Protein AF-A0A7S2NYY8-F1 (afdb_monomer)

Secondary structure (DSSP, 8-state):
-TTS-HHHHHHHHHHHHHS--TTTS---HHHHHHHHHHHTTEEEETTEEEETT-TTSSS-TT----------HHHHHHHHHHHHHHHHTTS-TTB---GGGGGGS-HHHHHHHTTEEEEE--GGG---GGGTTSPTT-EEEEEHHHHTS-GGG--SEE--SSHHHHH-HHHHHHHHHHHHH-TTS-HHHHHHHHHHHHTHHHHHTTSPTTHHHHHHHHHHHHHTT----S-HHHHHHHHHHHHHHHHTTSS-----------------------------------------------------------------------------------------------

Sequence (346 aa):
CTHIPVAIRSKYDHLKATGVKAGESRHTTRQYFADSAKSIGLVDTPLGIYFADDDLALADSSSITYNKSLPNESDQVTKDVLNRILAEGGGDENQLVRPEDRSLVTDFTFLLYSQMQRCEFITTEGDDKKYKHHPEGFPGIECRHCASSNKRERKGRYFPSSEKGLSDASFSQSVYSHMMKCQKCPQSIKHALARLRSLNSLHISKIKRGLKKVFLSKLWERLHNLEPRASSNDLIDTINEINSQMQDQSGGAKDEEEVAASGSLVDDSSTKEMAPVTDTTNSSDFLTASMQQQPDGLKTGVDDVLDTDDAVLTTTHDNEKNTKEKLDSARVMMSLGQGSNTNNNE

Foldseek 3Di:
DVPDDPVNVVVVVVCVVPVDDPPDPDCDPVNVVVVVCVVQQWDQDPVGIDGVVPPPDDPDPPDPPPCPPDCPVLVVLLVVLLVVLQVVADDDLFQLAHNVLPQLAASLLNLLSRQKGKDWDAPVLDPPPVCVPADGRQIWIAGPLQPPDDSPRRPRIDRQPDLVSQLDPVNSVVSLVCLCVPPRRDPSSVSSNVVSVVCRVVRVVVHQPPSSSVSSVSSVCSRRVNDPPVCPVVVVVSVVVSVVVVVVVPPPDDDDDDDDDDDDDDDDDDDDDDDDDDDDDDDDDDDDDDDDDDDDDDDDDDDDDDDDDDDDDDDDDDDDDDDDDDDDDDDDDDDDDDDDDDDDDD

Structure (mmCIF, N/CA/C/O backbone):
data_AF-A0A7S2NYY8-F1
#
_entry.id   AF-A0A7S2NYY8-F1
#
loop_
_atom_site.group_PDB
_atom_site.id
_atom_site.type_symbol
_atom_site.label_atom_id
_atom_site.label_alt_id
_atom_site.label_comp_id
_atom_site.label_asym_id
_atom_site.label_entity_id
_atom_site.label_seq_id
_atom_site.pdbx_PDB_ins_code
_atom_site.Cartn_x
_atom_site.Cartn_y
_atom_site.Cartn_z
_atom_site.occupancy
_atom_site.B_iso_or_equiv
_atom_site.auth_seq_id
_atom_site.auth_comp_id
_atom_site.auth_asym_id
_atom_site.au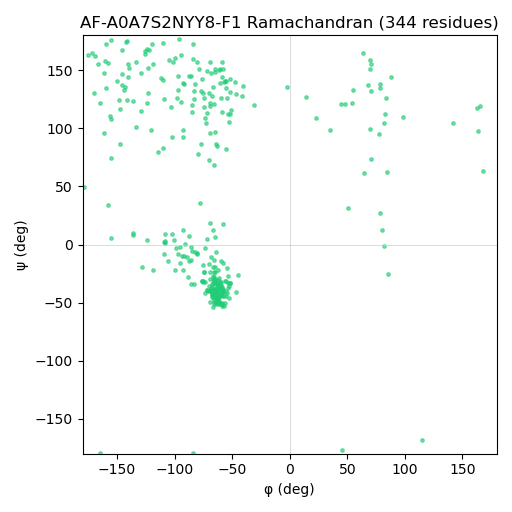th_atom_id
_atom_site.pdbx_PDB_model_num
ATOM 1 N N . CYS A 1 1 ? 26.796 37.658 23.473 1.00 75.81 1 CYS A N 1
ATOM 2 C CA . CYS A 1 1 ? 28.061 37.667 22.707 1.00 75.81 1 CYS A CA 1
ATOM 3 C C . CYS A 1 1 ? 28.581 39.101 22.600 1.00 75.81 1 CYS A C 1
ATOM 5 O O . CYS A 1 1 ? 27.862 39.966 22.107 1.00 75.81 1 CYS A O 1
ATOM 7 N N . THR A 1 2 ? 29.793 39.362 23.090 1.00 89.50 2 THR A N 1
ATOM 8 C CA . THR A 1 2 ? 30.455 40.681 23.067 1.00 89.50 2 THR A CA 1
ATOM 9 C C . THR A 1 2 ? 30.947 41.074 21.673 1.00 89.50 2 THR A C 1
ATOM 11 O O . THR A 1 2 ? 30.862 42.246 21.324 1.00 89.50 2 THR A O 1
ATOM 14 N N . HIS A 1 3 ? 31.355 40.101 20.851 1.00 94.19 3 HIS A N 1
ATOM 15 C CA . HIS A 1 3 ? 31.916 40.307 19.508 1.00 94.19 3 HIS A CA 1
ATOM 16 C C . HIS A 1 3 ? 30.905 40.719 18.421 1.00 94.19 3 HIS A C 1
ATOM 18 O O . HIS A 1 3 ? 31.311 40.975 17.291 1.00 94.19 3 HIS A O 1
ATOM 24 N N . ILE A 1 4 ? 29.600 40.800 18.718 1.00 90.06 4 ILE A N 1
ATOM 25 C CA . ILE A 1 4 ? 28.603 41.274 17.741 1.00 90.06 4 ILE A CA 1
ATOM 26 C C . ILE A 1 4 ? 28.814 42.780 17.502 1.00 90.06 4 ILE A C 1
ATOM 28 O O . ILE A 1 4 ? 28.637 43.542 18.466 1.00 90.06 4 ILE A O 1
ATOM 32 N N . PRO A 1 5 ? 29.110 43.222 16.258 1.00 96.56 5 PRO A N 1
ATOM 33 C CA . PRO A 1 5 ? 29.316 44.630 15.936 1.00 96.56 5 PRO A CA 1
ATOM 34 C C . PRO A 1 5 ? 28.116 45.492 16.329 1.00 96.56 5 PRO A C 1
ATOM 36 O O . PRO A 1 5 ? 26.964 45.099 16.127 1.00 96.56 5 PRO A O 1
ATOM 39 N N . VAL A 1 6 ? 28.384 46.692 16.850 1.00 95.00 6 VAL A N 1
ATOM 40 C CA . VAL A 1 6 ? 27.350 47.591 17.398 1.00 95.00 6 VAL A CA 1
ATOM 41 C C . VAL A 1 6 ? 26.242 47.869 16.377 1.00 95.00 6 VAL A C 1
ATOM 43 O O . VAL A 1 6 ? 25.070 47.766 16.720 1.00 95.00 6 VAL A O 1
ATOM 46 N N . ALA A 1 7 ? 26.587 48.087 15.103 1.00 93.88 7 ALA A N 1
ATOM 47 C CA . ALA A 1 7 ? 25.611 48.320 14.034 1.00 93.88 7 ALA A CA 1
ATOM 48 C C . ALA A 1 7 ? 24.639 47.139 13.815 1.00 93.88 7 ALA A C 1
ATOM 50 O O . ALA A 1 7 ? 23.451 47.353 13.576 1.00 93.88 7 ALA A O 1
ATOM 51 N N . ILE A 1 8 ? 25.116 45.892 13.936 1.00 94.06 8 ILE A N 1
ATOM 52 C CA . ILE A 1 8 ? 24.268 44.692 13.843 1.00 94.06 8 ILE A CA 1
ATOM 53 C C . ILE A 1 8 ? 23.347 44.600 15.062 1.00 94.06 8 ILE A C 1
ATOM 55 O O . ILE A 1 8 ? 22.168 44.287 14.909 1.00 94.06 8 ILE A O 1
ATOM 59 N N . ARG A 1 9 ? 23.858 44.929 16.256 1.00 95.00 9 ARG A N 1
ATOM 60 C CA . ARG A 1 9 ? 23.069 44.949 17.496 1.00 95.00 9 ARG A CA 1
ATOM 61 C C . ARG A 1 9 ? 21.954 45.994 17.428 1.00 95.00 9 ARG A C 1
ATOM 63 O O . ARG A 1 9 ? 20.795 45.632 17.564 1.00 95.00 9 ARG A O 1
ATOM 70 N N . SER A 1 10 ? 22.275 47.238 17.071 1.00 94.19 10 SER A N 1
ATOM 71 C CA . SER A 1 10 ? 21.280 48.303 16.885 1.00 94.19 10 SER A CA 1
ATOM 72 C C . SER A 1 10 ? 20.251 47.971 15.800 1.00 94.19 10 SER A C 1
ATOM 74 O O . SER A 1 10 ? 19.070 48.255 15.981 1.00 94.19 10 SER A O 1
ATOM 76 N N . LYS A 1 11 ? 20.655 47.323 14.694 1.00 92.06 11 LYS A N 1
ATOM 77 C CA . LYS A 1 11 ? 19.711 46.853 13.666 1.00 92.06 11 LYS A CA 1
ATOM 78 C C . LYS A 1 11 ? 18.798 45.739 14.190 1.00 92.06 11 LYS A C 1
ATOM 80 O O . LYS A 1 11 ? 17.612 45.749 13.879 1.00 92.06 11 LYS A O 1
ATOM 85 N N . TYR A 1 12 ? 19.320 44.807 14.987 1.00 89.94 12 TYR A N 1
ATOM 86 C CA . TYR A 1 12 ? 18.523 43.764 15.635 1.00 89.94 12 TYR A CA 1
ATOM 87 C C . TYR A 1 12 ? 17.535 44.350 16.650 1.00 89.94 12 TYR A C 1
ATOM 89 O O . TYR A 1 12 ? 16.358 44.013 16.602 1.00 89.94 12 TYR A O 1
ATOM 97 N N . ASP A 1 13 ? 17.973 45.270 17.510 1.00 90.44 13 ASP A N 1
ATOM 98 C CA . ASP A 1 13 ? 17.109 45.918 18.501 1.00 90.44 13 ASP A CA 1
ATOM 99 C C . ASP A 1 13 ? 16.022 46.771 17.824 1.00 90.44 13 ASP A C 1
ATOM 101 O O . ASP A 1 13 ? 14.856 46.719 18.215 1.00 90.44 13 ASP A O 1
ATOM 105 N N . HIS A 1 14 ? 16.360 47.464 16.730 1.00 88.56 14 HIS A N 1
ATOM 106 C CA . HIS A 1 14 ? 15.384 48.158 15.890 1.00 88.56 14 HIS A CA 1
ATOM 107 C C . HIS A 1 14 ? 14.383 47.191 15.239 1.00 88.56 14 HIS A C 1
ATOM 109 O O . HIS A 1 14 ? 13.183 47.441 15.302 1.00 88.56 14 HIS A O 1
ATOM 115 N N . LEU A 1 15 ? 14.831 46.067 14.665 1.00 82.00 15 LEU A N 1
ATOM 116 C CA . LEU A 1 15 ? 13.950 45.027 14.109 1.00 82.00 15 LEU A CA 1
ATOM 117 C C . LEU A 1 15 ? 13.115 44.309 15.182 1.00 82.00 15 LEU A C 1
ATOM 119 O O . LEU A 1 15 ? 12.013 43.857 14.895 1.00 82.00 15 LEU A O 1
ATOM 123 N N . LYS A 1 16 ? 13.592 44.237 16.427 1.00 82.06 16 LYS A N 1
ATOM 124 C CA . LYS A 1 16 ? 12.849 43.706 17.578 1.00 82.06 16 LYS A CA 1
ATOM 125 C C . LYS A 1 16 ? 11.779 44.686 18.077 1.00 82.06 16 LYS A C 1
ATOM 127 O O . LYS A 1 16 ? 10.740 44.241 18.553 1.00 82.06 16 LYS A O 1
ATOM 132 N N . ALA A 1 17 ? 12.018 45.993 17.953 1.00 80.12 17 ALA A N 1
ATOM 133 C CA . ALA A 1 17 ? 11.066 47.049 18.301 1.00 80.12 17 ALA A CA 1
ATOM 134 C C . ALA A 1 17 ? 10.036 47.337 17.188 1.00 80.12 17 ALA A C 1
ATOM 136 O O . ALA A 1 17 ? 8.889 47.663 17.480 1.00 80.12 17 ALA A O 1
ATOM 137 N N . THR A 1 18 ? 10.434 47.216 15.917 1.00 76.12 18 THR A N 1
ATOM 138 C CA . THR A 1 18 ? 9.570 47.444 14.739 1.00 76.12 18 THR A CA 1
ATOM 139 C C . THR A 1 18 ? 8.898 46.177 14.218 1.00 76.12 18 THR A C 1
ATOM 141 O O . THR A 1 18 ? 7.866 46.261 13.555 1.00 76.12 18 THR A O 1
ATOM 144 N N . GLY A 1 19 ? 9.455 45.002 14.519 1.00 56.75 19 GLY A N 1
ATOM 145 C CA . GLY A 1 19 ? 8.917 43.708 14.125 1.00 56.75 19 GLY A CA 1
ATOM 146 C C . GLY A 1 19 ? 7.575 43.447 14.792 1.00 56.75 19 GLY A C 1
ATOM 147 O O . GLY A 1 19 ? 7.549 43.009 15.937 1.00 56.75 19 GLY A O 1
ATOM 148 N N . VAL A 1 20 ? 6.509 43.735 14.037 1.00 53.81 20 VAL A N 1
ATOM 149 C CA . VAL A 1 20 ? 5.071 43.546 14.295 1.00 53.81 20 VAL A CA 1
ATOM 150 C C . VAL A 1 20 ? 4.693 43.451 15.773 1.00 53.81 20 VAL A C 1
ATOM 152 O O . VAL A 1 20 ? 4.914 42.418 16.411 1.00 53.81 20 VAL A O 1
ATOM 155 N N . LYS A 1 21 ? 4.027 44.508 16.272 1.00 55.00 21 LYS A N 1
ATOM 156 C CA . LYS A 1 21 ? 3.366 44.560 17.589 1.00 55.00 21 LYS A CA 1
ATOM 157 C C . LYS A 1 21 ? 2.855 43.173 17.981 1.00 55.00 21 LYS A C 1
ATOM 159 O O . LYS A 1 21 ? 2.024 42.598 17.278 1.00 55.00 21 LYS A O 1
ATOM 164 N N . ALA A 1 22 ? 3.339 42.652 19.106 1.00 52.81 22 ALA A N 1
ATOM 165 C CA . ALA A 1 22 ? 3.187 41.246 19.489 1.00 52.81 22 ALA A CA 1
ATOM 166 C C . ALA A 1 22 ? 1.740 40.784 19.798 1.00 52.81 22 ALA A C 1
ATOM 168 O O . ALA A 1 22 ? 1.567 39.695 20.336 1.00 52.81 22 ALA A O 1
ATOM 169 N N . GLY A 1 23 ? 0.723 41.587 19.462 1.00 52.94 23 GLY A N 1
ATOM 170 C CA . GLY A 1 23 ? -0.698 41.278 19.610 1.00 52.94 23 GLY A CA 1
ATOM 171 C C . GLY A 1 23 ? -1.462 40.947 18.317 1.00 52.94 23 GLY A C 1
ATOM 172 O O . GLY A 1 23 ? -2.559 40.423 18.442 1.00 52.94 23 GLY A O 1
ATOM 173 N N . GLU A 1 24 ? -0.940 41.216 17.106 1.00 55.66 24 GLU A N 1
ATOM 174 C CA . GLU A 1 24 ? -1.788 41.187 15.882 1.00 55.66 24 GLU A CA 1
ATOM 175 C C . GLU A 1 24 ? -1.423 40.177 14.777 1.00 55.66 24 GLU A C 1
ATOM 177 O O . GLU A 1 24 ? -2.304 39.827 13.999 1.00 55.66 24 GLU A O 1
ATOM 182 N N . SER A 1 25 ? -0.186 39.666 14.672 1.00 54.50 25 SER A N 1
ATOM 183 C CA . SER A 1 25 ? 0.145 38.679 13.612 1.00 54.50 25 SER A CA 1
ATOM 184 C C . SER A 1 25 ? 0.978 37.474 14.052 1.00 54.50 25 SER A C 1
ATOM 186 O O . SER A 1 25 ? 1.445 36.699 13.214 1.00 54.50 25 SER A O 1
ATOM 188 N N . ARG A 1 26 ? 1.171 37.276 15.359 1.00 57.28 26 ARG A N 1
ATOM 189 C CA . ARG A 1 26 ? 1.656 35.991 15.868 1.00 57.28 26 ARG A CA 1
ATOM 190 C C . ARG A 1 26 ? 0.449 35.135 16.220 1.00 57.28 26 ARG A C 1
ATOM 192 O O . ARG A 1 26 ? -0.053 35.225 17.337 1.00 57.28 26 ARG A O 1
ATOM 199 N N . HIS A 1 27 ? 0.077 34.222 15.316 1.00 59.44 27 HIS A N 1
ATOM 200 C CA . HIS A 1 27 ? -0.389 32.919 15.791 1.00 59.44 27 HIS A CA 1
ATOM 201 C C . HIS A 1 27 ? 0.720 32.420 16.718 1.00 59.44 27 HIS A C 1
ATOM 203 O O . HIS A 1 27 ? 1.827 32.107 16.275 1.00 59.44 27 HIS A O 1
ATOM 209 N N . THR A 1 28 ? 0.477 32.475 18.026 1.00 74.88 28 THR A N 1
ATOM 210 C CA . THR A 1 28 ? 1.427 31.944 19.002 1.00 74.88 28 THR A CA 1
ATOM 211 C C . THR A 1 28 ? 1.631 30.461 18.704 1.00 74.88 28 THR A C 1
ATOM 213 O O . THR A 1 28 ? 0.752 29.819 18.131 1.00 74.88 28 THR A O 1
ATOM 216 N N . THR A 1 29 ? 2.752 29.871 19.117 1.00 76.81 29 THR A N 1
ATOM 217 C CA . THR A 1 29 ? 2.959 28.422 18.948 1.00 76.81 29 THR A CA 1
ATOM 218 C C . THR A 1 29 ? 1.788 27.619 19.543 1.00 76.81 29 THR A C 1
ATOM 220 O O . THR A 1 29 ? 1.365 26.619 18.973 1.00 76.81 29 THR A O 1
ATOM 223 N N . ARG A 1 30 ? 1.178 28.130 20.626 1.00 78.38 30 ARG A N 1
ATOM 224 C CA . ARG A 1 30 ? -0.076 27.628 21.209 1.00 78.38 30 ARG A CA 1
ATOM 225 C C . ARG A 1 30 ? -1.272 27.735 20.254 1.00 78.38 30 ARG A C 1
ATOM 227 O O . ARG A 1 30 ? -2.003 26.762 20.126 1.00 78.38 30 ARG A O 1
ATOM 234 N N . GLN A 1 31 ? -1.467 28.872 19.584 1.00 81.38 31 GLN A N 1
ATOM 235 C CA . GLN A 1 31 ? -2.528 29.042 18.585 1.00 81.38 31 GLN A CA 1
ATOM 236 C C . GLN A 1 31 ? -2.330 28.098 17.393 1.00 81.38 31 GLN A C 1
ATOM 238 O O . GLN A 1 31 ? -3.277 27.433 16.997 1.00 81.38 31 GLN A O 1
ATOM 243 N N . TYR A 1 32 ? -1.100 27.954 16.886 1.00 84.19 32 TYR A N 1
ATOM 244 C CA . TYR A 1 32 ? -0.787 26.982 15.833 1.00 84.19 32 TYR A CA 1
ATOM 245 C C . TYR A 1 32 ? -1.155 25.550 16.246 1.00 84.19 32 TYR A C 1
ATOM 247 O O . TYR A 1 32 ? -1.778 24.833 15.466 1.00 84.19 32 TYR A O 1
ATOM 255 N N . PHE A 1 33 ? -0.827 25.134 17.476 1.00 86.38 33 PHE A N 1
ATOM 256 C CA . PHE A 1 33 ? -1.226 23.819 17.981 1.00 86.38 33 PHE A CA 1
ATOM 257 C C . PHE A 1 33 ? -2.739 23.691 18.197 1.00 86.38 33 PHE A C 1
ATOM 259 O O . PHE A 1 33 ? -3.283 22.637 17.892 1.00 86.38 33 PHE A O 1
ATOM 266 N N . ALA A 1 34 ? -3.431 24.739 18.651 1.00 87.12 34 ALA A N 1
ATOM 267 C CA . ALA A 1 34 ? -4.887 24.734 18.808 1.00 87.12 34 ALA A CA 1
ATOM 268 C C . ALA A 1 34 ? -5.623 24.654 17.456 1.00 87.12 34 ALA A C 1
ATOM 270 O O . ALA A 1 34 ? -6.574 23.888 17.316 1.00 87.12 34 ALA A O 1
ATOM 271 N N . ASP A 1 35 ? -5.163 25.400 16.451 1.00 84.25 35 ASP A N 1
ATOM 272 C CA . ASP A 1 35 ? -5.713 25.368 15.092 1.00 84.25 35 ASP A CA 1
ATOM 273 C C . ASP A 1 35 ? -5.395 24.023 14.412 1.00 84.25 35 ASP A C 1
ATOM 275 O O . ASP A 1 35 ? -6.269 23.424 13.785 1.00 84.25 35 ASP A O 1
ATOM 279 N N . SER A 1 36 ? -4.184 23.488 14.622 1.00 89.25 36 SER A N 1
ATOM 280 C CA . SER A 1 36 ? -3.800 22.143 14.168 1.00 89.25 36 SER A CA 1
ATOM 281 C C . SER A 1 36 ? -4.680 21.066 14.808 1.00 89.25 36 SER A C 1
ATOM 283 O O . SER A 1 36 ? -5.229 20.233 14.091 1.00 89.25 36 SER A O 1
ATOM 285 N N . ALA A 1 37 ? -4.874 21.112 16.130 1.00 91.94 37 ALA A N 1
ATOM 286 C CA . ALA A 1 37 ? -5.736 20.196 16.873 1.00 91.94 37 ALA A CA 1
ATOM 287 C C . ALA A 1 37 ? -7.173 20.213 16.325 1.00 91.94 37 ALA A C 1
ATOM 289 O O . ALA A 1 37 ? -7.687 19.166 15.937 1.00 91.94 37 ALA A O 1
ATOM 290 N N . LYS A 1 38 ? -7.773 21.399 16.163 1.00 88.44 38 LYS A N 1
ATOM 291 C CA . LYS A 1 38 ? -9.101 21.553 15.545 1.00 88.44 38 LYS A CA 1
ATOM 292 C C . LYS A 1 38 ? -9.163 20.984 14.127 1.00 88.44 38 LYS A C 1
ATOM 294 O O . LYS A 1 38 ? -10.139 20.330 13.778 1.00 88.44 38 LYS A O 1
ATOM 299 N N . SER A 1 39 ? -8.126 21.189 13.309 1.00 84.56 39 SER A N 1
ATOM 300 C CA . SER A 1 39 ? -8.091 20.678 11.927 1.00 84.56 39 SER A CA 1
ATOM 301 C C . SER A 1 39 ? -7.971 19.154 11.814 1.00 84.56 39 SER A C 1
ATOM 303 O O . SER A 1 39 ? -8.393 18.596 10.803 1.00 84.56 39 SER A O 1
ATOM 305 N N . ILE A 1 40 ? -7.446 18.475 12.843 1.00 87.06 40 ILE A N 1
ATOM 306 C CA . ILE A 1 40 ? -7.482 17.005 12.962 1.00 87.06 40 ILE A CA 1
ATOM 307 C C . ILE A 1 40 ? -8.697 16.507 13.763 1.00 87.06 40 ILE A C 1
ATOM 309 O O . ILE A 1 40 ? -8.737 15.343 14.154 1.00 87.06 40 ILE A O 1
ATOM 313 N N . GLY A 1 41 ? -9.676 17.382 14.011 1.00 89.56 41 GLY A N 1
ATOM 314 C CA . GLY A 1 41 ? -10.925 17.053 14.685 1.00 89.56 41 GLY A CA 1
ATOM 315 C C . GLY A 1 41 ? -10.844 16.988 16.209 1.00 89.56 41 GLY A C 1
ATOM 316 O O . GLY A 1 41 ? -11.786 16.498 16.808 1.00 89.56 41 GLY A O 1
ATOM 317 N N . LEU A 1 42 ? -9.779 17.455 16.867 1.00 89.69 42 LEU A N 1
ATOM 318 C CA . LEU A 1 42 ? -9.742 17.495 18.334 1.00 89.69 42 LEU A CA 1
ATOM 319 C C . LEU A 1 42 ? -10.562 18.671 18.888 1.00 89.69 42 LEU A C 1
ATOM 321 O O . LEU A 1 42 ? -10.403 19.819 18.462 1.00 89.69 42 LEU A O 1
ATOM 325 N N . VAL A 1 43 ? -11.397 18.376 19.883 1.00 91.06 43 VAL A N 1
ATOM 326 C CA . VAL A 1 43 ? -12.281 19.304 20.595 1.00 91.06 43 VAL A CA 1
ATOM 327 C C . VAL A 1 43 ? -11.961 19.240 22.083 1.00 91.06 43 VAL A C 1
ATOM 329 O O . VAL A 1 43 ? -11.876 18.163 22.668 1.00 91.06 43 VAL A O 1
ATOM 332 N N . ASP A 1 44 ? -11.780 20.409 22.690 1.00 87.81 44 ASP A N 1
ATOM 333 C CA . ASP A 1 44 ? -11.587 20.558 24.131 1.00 87.81 44 ASP A CA 1
ATOM 334 C C . ASP A 1 44 ? -12.959 20.565 24.824 1.00 87.81 44 ASP A C 1
ATOM 336 O O . ASP A 1 44 ? -13.846 21.336 24.446 1.00 87.81 44 ASP A O 1
ATOM 340 N N . THR A 1 45 ? -13.155 19.681 25.799 1.00 85.69 45 THR A N 1
ATOM 341 C CA . THR A 1 45 ? -14.415 19.495 26.535 1.00 85.69 45 THR A CA 1
ATOM 342 C C . THR A 1 45 ? -14.164 19.602 28.043 1.00 85.69 45 THR A C 1
ATOM 344 O O . THR A 1 45 ? -13.026 19.436 28.485 1.00 85.69 45 THR A O 1
ATOM 347 N N . PRO A 1 46 ? -15.201 19.783 28.885 1.00 85.62 46 PRO A N 1
ATOM 348 C CA . PRO A 1 46 ? -15.037 19.767 30.343 1.00 85.62 46 PRO A CA 1
ATOM 349 C C . PRO A 1 46 ? -14.436 18.469 30.916 1.00 85.62 46 PRO A C 1
ATOM 351 O O . PRO A 1 46 ? -13.994 18.469 32.061 1.00 85.62 46 PRO A O 1
ATOM 354 N N . LEU A 1 47 ? -14.419 17.377 30.139 1.00 79.12 47 LEU A N 1
ATOM 355 C CA . LEU A 1 47 ? -13.842 16.078 30.507 1.00 79.12 47 LEU A CA 1
ATOM 356 C C . LEU A 1 47 ? -12.445 15.838 29.893 1.00 79.12 47 LEU A C 1
ATOM 358 O O . LEU A 1 47 ? -11.878 14.763 30.063 1.00 79.12 47 LEU A O 1
ATOM 362 N N . GLY A 1 48 ? -11.882 16.819 29.177 1.00 85.94 48 GLY A N 1
ATOM 363 C CA . GLY A 1 48 ? -10.612 16.713 28.452 1.00 85.94 48 GLY A CA 1
ATOM 364 C C . GLY A 1 48 ? -10.767 16.832 26.932 1.00 85.94 48 GLY A C 1
ATOM 365 O O . GLY A 1 48 ? -11.819 17.222 26.424 1.00 85.94 48 GLY A O 1
ATOM 366 N N . ILE A 1 49 ? -9.703 16.506 26.195 1.00 85.69 49 ILE A N 1
ATOM 367 C CA . ILE A 1 49 ? -9.638 16.662 24.733 1.00 85.69 49 ILE A CA 1
ATOM 368 C C . ILE A 1 49 ? -10.032 15.346 24.041 1.00 85.69 49 ILE A C 1
ATOM 370 O O . ILE A 1 49 ? -9.372 14.327 24.241 1.00 85.69 49 ILE A O 1
ATOM 374 N N . TYR A 1 50 ? -11.057 15.388 23.186 1.00 85.06 50 TYR A N 1
ATOM 375 C CA . TYR A 1 50 ? -11.604 14.242 22.437 1.00 85.06 50 TYR A CA 1
ATOM 376 C C . TYR A 1 50 ? -11.606 14.509 20.928 1.00 85.06 50 TYR A C 1
ATOM 378 O O . TYR A 1 50 ? -11.419 15.648 20.503 1.00 85.06 50 TYR A O 1
ATOM 386 N N . PHE A 1 51 ? -11.837 13.487 20.100 1.00 85.69 51 PHE A N 1
ATOM 387 C CA . PHE A 1 51 ? -12.129 13.691 18.678 1.00 85.69 51 PHE A CA 1
ATOM 388 C C . PHE A 1 51 ? -13.615 14.028 18.478 1.00 85.69 51 PHE A C 1
ATOM 390 O O . PHE A 1 51 ? -14.480 13.407 19.080 1.00 85.69 51 PHE A O 1
ATOM 397 N N . ALA A 1 52 ? -13.918 14.988 17.603 1.00 77.44 52 ALA A N 1
ATOM 398 C CA . ALA A 1 52 ? -15.273 15.422 17.257 1.00 77.44 52 ALA A CA 1
ATOM 399 C C . ALA A 1 52 ? -16.124 14.300 16.643 1.00 77.44 52 ALA A C 1
ATOM 401 O O . ALA A 1 52 ? -17.339 14.313 16.791 1.00 77.44 52 ALA A O 1
ATOM 402 N N . ASP A 1 53 ? -15.473 13.347 15.968 1.00 67.81 53 ASP A N 1
ATOM 403 C CA . ASP A 1 53 ? -16.116 12.182 15.355 1.00 67.81 53 ASP A CA 1
ATOM 404 C C . ASP A 1 53 ? -16.419 11.061 16.379 1.00 67.81 53 ASP A C 1
ATOM 406 O O . ASP A 1 53 ? -17.110 10.098 16.043 1.00 67.81 53 ASP A O 1
ATOM 410 N N . ASP A 1 54 ? -15.936 11.167 17.628 1.00 57.19 54 ASP A N 1
ATOM 411 C CA . ASP A 1 54 ? -16.411 10.330 18.737 1.00 57.19 54 ASP A CA 1
ATOM 412 C C . ASP A 1 54 ? -17.748 10.896 19.255 1.00 57.19 54 ASP A C 1
ATOM 414 O O . ASP A 1 54 ? -17.828 11.513 20.321 1.00 57.19 54 ASP A O 1
ATOM 418 N N . ASP A 1 55 ? -18.821 10.613 18.505 1.00 51.50 55 ASP A N 1
ATOM 419 C CA . ASP A 1 55 ? -20.253 10.912 18.760 1.00 51.50 55 ASP A CA 1
ATOM 420 C C . ASP A 1 55 ? -20.815 10.321 20.090 1.00 51.50 55 ASP A C 1
ATOM 422 O O . ASP A 1 55 ? -22.021 10.171 20.287 1.00 51.50 55 ASP A O 1
ATOM 426 N N . LEU A 1 56 ? -19.939 9.938 21.022 1.00 53.47 56 LEU A N 1
ATOM 427 C CA . LEU A 1 56 ? -20.222 9.205 22.256 1.00 53.47 56 LEU A CA 1
ATOM 428 C C . LEU A 1 56 ? -20.072 10.054 23.533 1.00 53.47 56 LEU A C 1
ATOM 430 O O . LEU A 1 56 ? -20.409 9.573 24.611 1.00 53.47 56 LEU A O 1
ATOM 434 N N . ALA A 1 57 ? -19.556 11.286 23.446 1.00 50.50 57 ALA A N 1
ATOM 435 C CA . ALA A 1 57 ? -19.053 12.017 24.618 1.00 50.50 57 ALA A CA 1
ATOM 436 C C . ALA A 1 57 ? -20.040 12.976 25.326 1.00 50.50 57 ALA A C 1
ATOM 438 O O . ALA A 1 57 ? -19.707 13.473 26.400 1.00 50.50 57 ALA A O 1
ATOM 439 N N . LEU A 1 58 ? -21.225 13.273 24.765 1.00 49.59 58 LEU A N 1
ATOM 440 C CA . LEU A 1 58 ? -22.154 14.284 25.328 1.00 49.59 58 LEU A CA 1
ATOM 441 C C . LEU A 1 58 ? -23.640 13.881 25.378 1.00 49.59 58 LEU A C 1
ATOM 443 O O . LEU A 1 58 ? -24.489 14.707 25.715 1.00 49.59 58 LEU A O 1
ATOM 447 N N . ALA A 1 59 ? -23.980 12.629 25.077 1.00 47.22 59 ALA A N 1
ATOM 448 C CA . ALA A 1 59 ? -25.348 12.148 25.235 1.00 47.22 59 ALA A CA 1
ATOM 449 C C . ALA A 1 59 ? -25.594 11.681 26.684 1.00 47.22 59 ALA A C 1
ATOM 451 O O . ALA A 1 59 ? -24.995 10.715 27.152 1.00 47.22 59 ALA A O 1
ATOM 452 N N . ASP A 1 60 ? -26.482 12.408 27.369 1.00 45.38 60 ASP A N 1
ATOM 453 C CA . ASP A 1 60 ? -26.947 12.200 28.746 1.00 45.38 60 ASP A CA 1
ATOM 454 C C . ASP A 1 60 ? -27.175 10.715 29.105 1.00 45.38 60 ASP A C 1
ATOM 456 O O . ASP A 1 60 ? -27.778 9.943 28.351 1.00 45.38 60 ASP A O 1
ATOM 460 N N . SER A 1 61 ? -26.710 10.336 30.300 1.00 53.72 61 SER A N 1
ATOM 461 C CA . SER A 1 61 ? -26.476 8.971 30.801 1.00 53.72 61 SER A CA 1
ATOM 462 C C . SER A 1 61 ? -27.745 8.130 31.050 1.00 53.72 61 SER A C 1
ATOM 464 O O . SER A 1 61 ? -27.698 7.143 31.788 1.00 53.72 61 SER A O 1
ATOM 466 N N . SER A 1 62 ? -28.879 8.517 30.463 1.00 46.97 62 SER A N 1
ATOM 467 C CA . SER A 1 62 ? -30.216 8.115 30.913 1.00 46.97 62 SER A CA 1
ATOM 468 C C . SER A 1 62 ? -31.127 7.528 29.826 1.00 46.97 62 SER A C 1
ATOM 470 O O . SER A 1 62 ? -32.105 6.873 30.179 1.00 46.97 62 SER A O 1
ATOM 472 N N . SER A 1 63 ? -30.872 7.740 28.521 1.00 43.44 63 SER A N 1
ATOM 473 C CA . SER A 1 63 ? -31.783 7.219 27.474 1.00 43.44 63 SER A CA 1
ATOM 474 C C . SER A 1 63 ? -31.190 7.032 26.067 1.00 43.44 63 SER A C 1
ATOM 476 O O . SER A 1 63 ? -31.894 7.168 25.065 1.00 43.44 63 SER A O 1
ATOM 478 N N . ILE A 1 64 ? -29.909 6.661 25.948 1.00 39.59 64 ILE A N 1
ATOM 479 C CA . ILE A 1 64 ? -29.430 6.083 24.682 1.00 39.59 64 ILE A CA 1
ATOM 480 C C . ILE A 1 64 ? -29.910 4.632 24.619 1.00 39.59 64 ILE A C 1
ATOM 482 O O . ILE A 1 64 ? -29.193 3.694 24.974 1.00 39.59 64 ILE A O 1
ATOM 486 N N . THR A 1 65 ? -31.127 4.427 24.111 1.00 37.44 65 THR A N 1
ATOM 487 C CA . THR A 1 65 ? -31.414 3.177 23.411 1.00 37.44 65 THR A CA 1
ATOM 488 C C . THR A 1 65 ? -30.354 3.038 22.332 1.00 37.44 65 THR A C 1
ATOM 490 O O . THR A 1 65 ? -30.293 3.840 21.400 1.00 37.44 65 THR A O 1
ATOM 493 N N . TYR A 1 66 ? -29.484 2.038 22.492 1.00 37.38 66 TYR A N 1
ATOM 494 C CA . TYR A 1 66 ? -28.470 1.682 21.510 1.00 37.38 66 TYR A CA 1
ATOM 495 C C . TYR A 1 66 ? -29.203 1.227 20.245 1.00 37.38 66 TYR A C 1
ATOM 497 O O . TYR A 1 66 ? -29.462 0.040 20.031 1.00 37.38 66 TYR A O 1
ATOM 505 N N . ASN A 1 67 ? -29.571 2.197 19.407 1.00 40.62 67 ASN A N 1
ATOM 506 C CA . ASN A 1 67 ? -29.947 1.978 18.029 1.00 40.62 67 ASN A CA 1
ATOM 507 C C . ASN A 1 67 ? -28.690 1.447 17.360 1.00 40.62 67 ASN A C 1
ATOM 509 O O . ASN A 1 67 ? -27.872 2.197 16.835 1.00 40.62 67 ASN A O 1
ATOM 513 N N . LYS A 1 68 ? -28.545 0.122 17.458 1.00 44.25 68 LYS A N 1
ATOM 514 C CA . LYS A 1 68 ? -27.658 -0.736 16.689 1.00 44.25 68 LYS A CA 1
ATOM 515 C C . LYS A 1 68 ? -27.993 -0.468 15.232 1.00 44.25 68 LYS A C 1
ATOM 517 O O . LYS A 1 68 ? -28.835 -1.153 14.649 1.00 44.25 68 LYS A O 1
ATOM 522 N N . SER A 1 69 ? -27.414 0.610 14.713 1.00 46.84 69 SER A N 1
ATOM 523 C CA . SER A 1 69 ? -27.702 1.132 13.395 1.00 46.84 69 SER A CA 1
ATOM 524 C C . SER A 1 69 ? -27.500 -0.016 12.427 1.00 46.84 69 SER A C 1
ATOM 526 O O . SER A 1 69 ? -26.488 -0.725 12.479 1.00 46.84 69 SER A O 1
ATOM 528 N N . LEU A 1 70 ? -28.542 -0.272 11.632 1.00 45.09 70 LEU A N 1
ATOM 529 C CA . LEU A 1 70 ? -28.524 -1.329 10.630 1.00 45.09 70 LEU A CA 1
ATOM 530 C C . LEU A 1 70 ? -27.207 -1.201 9.860 1.00 45.09 70 LEU A C 1
ATOM 532 O O . LEU A 1 70 ? -26.866 -0.073 9.491 1.00 45.09 70 LEU A O 1
ATOM 536 N N . PRO A 1 71 ? -26.440 -2.299 9.700 1.00 53.84 71 PRO A N 1
ATOM 537 C CA . PRO A 1 71 ? -25.091 -2.231 9.159 1.00 53.84 71 PRO A CA 1
ATOM 538 C C . PRO A 1 71 ? -25.131 -1.434 7.862 1.00 53.84 71 PRO A C 1
ATOM 540 O O . PRO A 1 71 ? -25.815 -1.832 6.920 1.00 53.84 71 PRO A O 1
ATOM 543 N N . ASN A 1 72 ? -24.456 -0.281 7.867 1.00 71.19 72 ASN A N 1
ATOM 544 C CA . ASN A 1 72 ? -24.491 0.663 6.760 1.00 71.19 72 ASN A CA 1
ATOM 545 C C . ASN A 1 72 ? -24.149 -0.104 5.478 1.00 71.19 72 ASN A C 1
ATOM 547 O O . ASN A 1 72 ? -23.179 -0.861 5.459 1.00 71.19 72 ASN A O 1
ATOM 551 N N . GLU A 1 73 ? -24.945 0.063 4.424 1.00 73.94 73 GLU A N 1
ATOM 552 C CA . GLU A 1 73 ? -24.823 -0.712 3.183 1.00 73.94 73 GLU A CA 1
ATOM 553 C C . GLU A 1 73 ? -23.385 -0.681 2.620 1.00 73.94 73 GLU A C 1
ATOM 555 O O . GLU A 1 73 ? -22.872 -1.691 2.135 1.00 73.94 73 GLU A O 1
ATOM 560 N N . SER A 1 74 ? -22.669 0.439 2.807 1.00 74.81 74 SER A N 1
ATOM 561 C CA . SER A 1 74 ? -21.255 0.572 2.421 1.00 74.81 74 SER A CA 1
ATOM 562 C C . SER A 1 74 ? -20.299 -0.359 3.188 1.00 74.81 74 SER A C 1
ATOM 564 O O . SER A 1 74 ? -19.298 -0.819 2.628 1.00 74.81 74 SER A O 1
ATOM 566 N N . ASP A 1 75 ? -20.611 -0.698 4.441 1.00 85.94 75 ASP A N 1
ATOM 567 C CA . ASP A 1 75 ? -19.835 -1.635 5.257 1.00 85.94 75 ASP A CA 1
ATOM 568 C C . ASP A 1 75 ? -20.081 -3.082 4.820 1.00 85.94 75 ASP A C 1
ATOM 570 O O . ASP A 1 75 ? -19.164 -3.900 4.900 1.00 85.94 75 ASP A O 1
ATOM 574 N N . GLN A 1 76 ? -21.280 -3.405 4.317 1.00 90.06 76 GLN A N 1
ATOM 575 C CA . GLN A 1 76 ? -21.555 -4.729 3.756 1.00 90.06 76 GLN A CA 1
ATOM 576 C C . GLN A 1 76 ? -20.786 -4.937 2.447 1.00 90.06 76 GLN A C 1
ATOM 578 O O . GLN A 1 76 ? -20.020 -5.892 2.350 1.00 90.06 76 GLN A O 1
ATOM 583 N N . VAL A 1 77 ? -20.855 -3.984 1.507 1.00 90.69 77 VAL A N 1
ATOM 584 C CA . VAL A 1 77 ? -20.064 -4.026 0.259 1.00 90.69 77 VAL A CA 1
ATOM 585 C C . VAL A 1 77 ? -18.563 -4.164 0.548 1.00 90.69 77 VAL A C 1
ATOM 587 O O . VAL A 1 77 ? -17.861 -4.925 -0.118 1.00 90.69 77 VAL A O 1
ATOM 590 N N . THR A 1 78 ? -18.062 -3.464 1.569 1.00 92.19 78 THR A N 1
ATOM 591 C CA . THR A 1 78 ? -16.656 -3.550 1.991 1.00 92.19 78 THR A CA 1
ATOM 592 C C . THR A 1 78 ? -16.294 -4.950 2.506 1.00 92.19 78 THR A C 1
ATOM 594 O O . THR A 1 78 ? -15.258 -5.496 2.118 1.00 92.19 78 THR A O 1
ATOM 597 N N . LYS A 1 79 ? -17.150 -5.564 3.336 1.00 93.25 79 LYS A N 1
ATOM 598 C CA . LYS A 1 79 ? -16.971 -6.946 3.819 1.00 93.25 79 LYS A CA 1
ATOM 599 C C . LYS A 1 79 ? -17.025 -7.958 2.678 1.00 93.25 79 LYS A C 1
ATOM 601 O O . LYS A 1 79 ? -16.179 -8.843 2.630 1.00 93.25 79 LYS A O 1
ATOM 606 N N . ASP A 1 80 ? -17.955 -7.804 1.741 1.00 95.06 80 ASP A N 1
ATOM 607 C CA . ASP A 1 80 ? -18.122 -8.722 0.611 1.00 95.06 80 ASP A CA 1
ATOM 608 C C . ASP A 1 80 ? -16.910 -8.694 -0.333 1.00 95.06 80 ASP A C 1
ATOM 610 O O . ASP A 1 80 ? -16.461 -9.743 -0.801 1.00 95.06 80 ASP A O 1
ATOM 614 N N . VAL A 1 81 ? -16.320 -7.513 -0.566 1.00 95.31 81 VAL A N 1
ATOM 615 C CA . VAL A 1 81 ? -15.061 -7.366 -1.319 1.00 95.31 81 VAL A CA 1
ATOM 616 C C . VAL A 1 81 ? -13.893 -8.052 -0.599 1.00 95.31 81 VAL A C 1
ATOM 618 O O . VAL A 1 81 ? -13.136 -8.782 -1.238 1.00 95.31 81 VAL A O 1
ATOM 621 N N . LEU A 1 82 ? -13.755 -7.867 0.720 1.00 94.94 82 LEU A N 1
ATOM 622 C CA . LEU A 1 82 ? -12.708 -8.528 1.512 1.00 94.94 82 LEU A CA 1
ATOM 623 C C . LEU A 1 82 ? -12.875 -10.055 1.521 1.00 94.94 82 LEU A C 1
ATOM 625 O O . LEU A 1 82 ? -11.909 -10.778 1.287 1.00 94.94 82 LEU A O 1
ATOM 629 N N . ASN A 1 83 ? -14.097 -10.548 1.730 1.00 95.38 83 ASN A N 1
ATOM 630 C CA . ASN A 1 83 ? -14.410 -11.978 1.736 1.00 95.38 83 ASN A CA 1
ATOM 631 C C . ASN A 1 83 ? -14.132 -12.626 0.373 1.00 95.38 83 ASN A C 1
ATOM 633 O O . ASN A 1 83 ? -13.590 -13.727 0.322 1.00 95.38 83 ASN A O 1
ATOM 637 N N . ARG A 1 84 ? -14.433 -11.932 -0.734 1.00 95.00 84 ARG A N 1
ATOM 638 C CA . ARG A 1 84 ? -14.107 -12.409 -2.085 1.00 95.00 84 ARG A CA 1
ATOM 639 C C . ARG A 1 84 ? -12.602 -12.558 -2.295 1.00 95.00 84 ARG A C 1
ATOM 641 O O . ARG A 1 84 ? -12.167 -13.590 -2.783 1.00 95.00 84 ARG A O 1
ATOM 648 N N . ILE A 1 85 ? -11.809 -11.568 -1.888 1.00 93.00 85 ILE A N 1
ATOM 649 C CA . ILE A 1 85 ? -10.342 -11.614 -2.016 1.00 93.00 85 ILE A CA 1
ATOM 650 C C . ILE A 1 85 ? -9.744 -12.753 -1.181 1.00 93.00 85 ILE A C 1
ATOM 652 O O . ILE A 1 85 ? -8.816 -13.419 -1.629 1.00 93.00 85 ILE A O 1
ATOM 656 N N . LEU A 1 86 ? -10.300 -13.016 0.005 1.00 92.19 86 LEU A N 1
ATOM 657 C CA . LEU A 1 86 ? -9.893 -14.149 0.840 1.00 92.19 86 LEU A CA 1
ATOM 658 C C . LEU A 1 86 ? -10.258 -15.504 0.208 1.00 92.19 86 LEU A C 1
ATOM 660 O O . LEU A 1 86 ? -9.496 -16.452 0.359 1.00 92.19 86 LEU A O 1
ATOM 664 N N . ALA A 1 87 ? -11.374 -15.589 -0.523 1.00 92.25 87 ALA A N 1
ATOM 665 C CA . ALA A 1 87 ? -11.773 -16.791 -1.261 1.00 92.25 87 ALA A CA 1
ATOM 666 C C . ALA A 1 87 ? -10.983 -17.003 -2.572 1.00 92.25 87 ALA A C 1
ATOM 668 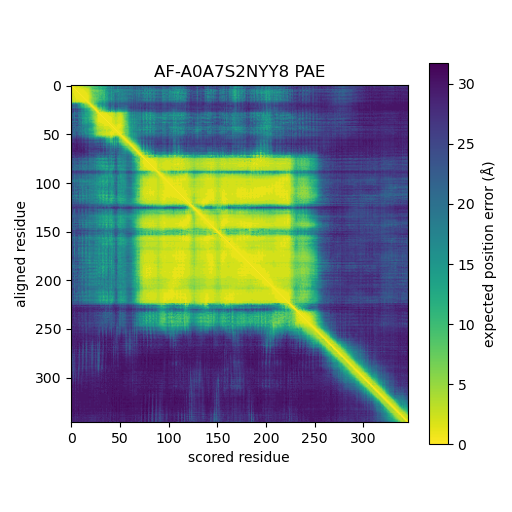O O . ALA A 1 87 ? -10.757 -18.143 -2.965 1.00 92.25 87 ALA A O 1
ATOM 669 N N . GLU A 1 88 ? -10.551 -15.928 -3.244 1.00 88.81 88 GLU A N 1
ATOM 670 C CA . GLU A 1 88 ? -9.707 -15.978 -4.453 1.00 88.81 88 GLU A CA 1
ATOM 671 C C . GLU A 1 88 ? -8.239 -16.351 -4.148 1.00 88.81 88 GLU A C 1
ATOM 673 O O . GLU A 1 88 ? -7.525 -16.828 -5.028 1.00 88.81 88 GLU A O 1
ATOM 678 N N . GLY A 1 89 ? -7.768 -16.111 -2.920 1.00 72.44 89 GLY A N 1
ATOM 679 C CA . GLY A 1 89 ? -6.346 -15.944 -2.595 1.00 72.44 89 GLY A CA 1
ATOM 680 C C . GLY A 1 89 ? -5.469 -17.199 -2.485 1.00 72.44 89 GLY A C 1
ATOM 681 O O . GLY A 1 89 ? -4.610 -17.228 -1.604 1.00 72.44 89 GLY A O 1
ATOM 682 N N . GLY A 1 90 ? -5.699 -18.230 -3.305 1.00 70.69 90 GLY A N 1
ATOM 683 C CA . GLY A 1 90 ? -5.102 -19.564 -3.136 1.00 70.69 90 GLY A CA 1
ATOM 684 C C . GLY A 1 90 ? -4.296 -20.145 -4.307 1.00 70.69 90 GLY A C 1
ATOM 685 O O . GLY A 1 90 ? -3.893 -21.300 -4.198 1.00 70.69 90 GLY A O 1
ATOM 686 N N . GLY A 1 91 ? -4.081 -19.424 -5.419 1.00 77.62 91 GLY A N 1
ATOM 687 C CA . GLY A 1 91 ? -3.531 -20.056 -6.636 1.00 77.62 91 GLY A CA 1
ATOM 688 C C . GLY A 1 91 ? -2.779 -19.196 -7.660 1.00 77.62 91 GLY A C 1
ATOM 689 O O . GLY A 1 91 ? -2.435 -19.729 -8.709 1.00 77.62 91 GLY A O 1
ATOM 690 N N . ASP A 1 92 ? -2.516 -17.910 -7.407 1.00 86.56 92 ASP A N 1
ATOM 691 C CA . ASP A 1 92 ? -1.698 -17.072 -8.304 1.00 86.56 92 ASP A CA 1
ATOM 692 C C . ASP A 1 92 ? -0.286 -16.882 -7.727 1.00 86.56 92 ASP A C 1
ATOM 694 O O . ASP A 1 92 ? -0.116 -16.306 -6.653 1.00 86.56 92 ASP A O 1
ATOM 698 N N . GLU A 1 93 ? 0.739 -17.339 -8.450 1.00 86.06 93 GLU A N 1
ATOM 699 C CA . GLU A 1 93 ? 2.151 -17.180 -8.064 1.00 86.06 93 GLU A CA 1
ATOM 700 C C . GLU A 1 93 ? 2.584 -15.704 -7.976 1.00 86.06 93 GLU A C 1
ATOM 702 O O . GLU A 1 93 ? 3.528 -15.371 -7.259 1.00 86.06 93 GLU A O 1
ATOM 707 N N . ASN A 1 94 ? 1.872 -14.793 -8.650 1.00 89.69 94 ASN A N 1
ATOM 708 C CA . ASN A 1 94 ? 2.141 -13.353 -8.617 1.00 89.69 94 ASN A CA 1
ATOM 709 C C . ASN A 1 94 ? 1.461 -12.638 -7.436 1.00 89.69 94 ASN A C 1
ATOM 711 O O . ASN A 1 94 ? 1.644 -11.424 -7.263 1.00 89.69 94 ASN A O 1
ATOM 715 N N . GLN A 1 95 ? 0.682 -13.360 -6.621 1.00 93.06 95 GLN A N 1
ATOM 716 C CA . GLN A 1 95 ? -0.052 -12.810 -5.489 1.00 93.06 95 GLN A CA 1
ATOM 717 C C . GLN A 1 95 ? 0.885 -12.470 -4.320 1.00 93.06 95 GLN A C 1
ATOM 719 O O . GLN A 1 95 ? 1.384 -13.329 -3.593 1.00 93.06 95 GLN A O 1
ATOM 724 N N . LEU A 1 96 ? 1.076 -11.169 -4.092 1.00 94.62 96 LEU A N 1
ATOM 725 C CA . LEU A 1 96 ? 1.988 -10.659 -3.065 1.00 94.62 96 LEU A CA 1
ATOM 726 C C . LEU A 1 96 ? 1.438 -10.765 -1.631 1.00 94.62 96 LEU A C 1
ATOM 728 O O . LEU A 1 96 ? 2.217 -10.932 -0.692 1.00 94.62 96 LEU A O 1
ATOM 732 N N . VAL A 1 97 ? 0.118 -10.660 -1.444 1.00 96.25 97 VAL A N 1
ATOM 733 C CA . VAL A 1 97 ? -0.563 -10.679 -0.132 1.00 96.25 97 VAL A CA 1
ATOM 734 C C . VAL A 1 97 ? -1.329 -11.982 0.040 1.00 96.25 97 VAL A C 1
ATOM 736 O O . VAL A 1 97 ? -2.179 -12.296 -0.789 1.00 96.25 97 VAL A O 1
ATOM 739 N N . ARG A 1 98 ? -1.078 -12.714 1.128 1.00 94.69 98 ARG A N 1
ATOM 740 C CA . ARG A 1 98 ? -1.761 -13.976 1.445 1.00 94.69 98 ARG A CA 1
ATOM 741 C C . ARG A 1 98 ? -2.858 -13.772 2.500 1.00 94.69 98 ARG A C 1
ATOM 743 O O . ARG A 1 98 ? -2.766 -12.815 3.272 1.00 94.69 98 ARG A O 1
ATOM 750 N N . PRO A 1 99 ? -3.878 -14.647 2.590 1.00 94.69 99 PRO A N 1
ATOM 751 C CA . PRO A 1 99 ? -4.967 -14.510 3.564 1.00 94.69 99 PRO A CA 1
ATOM 752 C C . PRO A 1 99 ? -4.509 -14.353 5.024 1.00 94.69 99 PRO A C 1
ATOM 754 O O . PRO A 1 99 ? -5.106 -13.579 5.776 1.00 94.69 99 PRO A O 1
ATOM 757 N N . GLU A 1 100 ? -3.419 -15.017 5.422 1.00 95.19 100 GLU A N 1
ATOM 758 C CA . GLU A 1 100 ? -2.896 -14.995 6.799 1.00 95.19 100 GLU A CA 1
ATOM 759 C C . GLU A 1 100 ? -2.381 -13.603 7.210 1.00 95.19 100 GLU A C 1
ATOM 761 O O . GLU A 1 100 ? -2.425 -13.227 8.388 1.00 95.19 100 GLU A O 1
ATOM 766 N N . ASP A 1 101 ? -1.936 -12.805 6.233 1.00 96.25 101 ASP A N 1
ATOM 767 C CA . ASP A 1 101 ? -1.397 -11.462 6.450 1.00 96.25 101 ASP A CA 1
ATOM 768 C C . ASP A 1 101 ? -2.443 -10.469 6.963 1.00 96.25 101 ASP A C 1
ATOM 770 O O . ASP A 1 101 ? -2.078 -9.435 7.528 1.00 96.25 101 ASP A O 1
ATOM 774 N N . ARG A 1 102 ? -3.742 -10.759 6.792 1.00 96.06 102 ARG A N 1
ATOM 775 C CA . ARG A 1 102 ? -4.834 -9.872 7.221 1.00 96.06 102 ARG A CA 1
ATOM 776 C C . ARG A 1 102 ? -4.758 -9.530 8.711 1.00 96.06 102 ARG A C 1
ATOM 778 O O . ARG A 1 102 ? -5.122 -8.431 9.107 1.00 96.06 102 ARG A O 1
ATOM 785 N N . SER A 1 103 ? -4.239 -10.447 9.526 1.00 95.81 103 SER A N 1
ATOM 786 C CA . SER A 1 103 ? -4.035 -10.253 10.969 1.00 95.81 103 SER A CA 1
ATOM 787 C C . SER A 1 103 ? -2.926 -9.247 11.329 1.00 95.81 103 SER A C 1
ATOM 789 O O . SER A 1 103 ? -2.870 -8.772 12.462 1.00 95.81 103 SER A O 1
ATOM 791 N N . LEU A 1 104 ? -2.041 -8.913 10.383 1.00 96.44 104 LEU A N 1
ATOM 792 C CA . LEU A 1 104 ? -0.837 -8.107 10.615 1.00 96.44 104 LEU A CA 1
ATOM 793 C C . LEU A 1 104 ? -1.038 -6.611 10.320 1.00 96.44 104 LEU A C 1
ATOM 795 O O . LEU A 1 104 ? -0.210 -5.783 10.709 1.00 96.44 104 LEU A O 1
ATOM 799 N N . VAL A 1 105 ? -2.103 -6.248 9.601 1.00 97.25 105 VAL A N 1
ATOM 800 C CA . VAL A 1 105 ? -2.338 -4.890 9.089 1.00 97.25 105 VAL A CA 1
ATOM 801 C C . VAL A 1 105 ? -3.815 -4.514 9.058 1.00 97.25 105 VAL A C 1
ATOM 803 O O . VAL A 1 105 ? -4.696 -5.346 9.228 1.00 97.25 105 VAL A O 1
ATOM 806 N N . THR A 1 106 ? -4.102 -3.226 8.852 1.00 97.06 106 THR A N 1
ATOM 807 C CA . THR A 1 106 ? -5.482 -2.755 8.706 1.00 97.06 106 THR A CA 1
ATOM 808 C C . THR A 1 106 ? -6.117 -3.340 7.449 1.00 97.06 106 THR A C 1
ATOM 810 O O . THR A 1 106 ? -5.440 -3.477 6.430 1.00 97.06 106 THR A O 1
ATOM 813 N N . ASP A 1 107 ? -7.433 -3.574 7.474 1.00 97.25 107 ASP A N 1
ATOM 814 C CA . ASP A 1 107 ? -8.197 -3.984 6.283 1.00 97.25 107 ASP A CA 1
ATOM 815 C C . ASP A 1 107 ? -7.951 -3.048 5.079 1.00 97.25 107 ASP A C 1
ATOM 817 O O . ASP A 1 107 ? -7.890 -3.513 3.945 1.00 97.25 107 ASP A O 1
ATOM 821 N N . PHE A 1 108 ? -7.720 -1.744 5.308 1.00 97.75 108 PHE A N 1
ATOM 822 C CA . PHE A 1 108 ? -7.288 -0.798 4.267 1.00 97.75 108 PHE A CA 1
ATOM 823 C C . PHE A 1 108 ? -5.966 -1.213 3.611 1.00 97.75 108 PHE A C 1
ATOM 825 O O . PHE A 1 108 ? -5.868 -1.274 2.388 1.00 97.75 108 PHE A O 1
ATOM 832 N N . THR A 1 109 ? -4.947 -1.488 4.426 1.00 97.81 109 THR A N 1
ATOM 833 C CA . THR A 1 109 ? -3.609 -1.867 3.959 1.00 97.81 109 THR A CA 1
ATOM 834 C C . THR A 1 109 ? -3.654 -3.233 3.272 1.00 97.81 109 THR A C 1
ATOM 836 O O . THR A 1 109 ? -3.118 -3.380 2.176 1.00 97.81 109 THR A O 1
ATOM 839 N N . PHE A 1 110 ? -4.349 -4.202 3.875 1.00 97.88 110 PHE A N 1
ATOM 840 C CA . PHE A 1 110 ? -4.571 -5.532 3.310 1.00 97.88 110 PHE A CA 1
ATOM 841 C C . PHE A 1 110 ? -5.246 -5.453 1.934 1.00 97.88 110 PHE A C 1
ATOM 843 O O . PHE A 1 110 ? -4.706 -5.969 0.954 1.00 97.88 110 PHE A O 1
ATOM 850 N N . LEU A 1 111 ? -6.378 -4.743 1.828 1.00 97.75 111 LEU A N 1
ATOM 851 C CA . LEU A 1 111 ? -7.099 -4.573 0.567 1.00 97.75 111 LEU A CA 1
ATOM 852 C C . LEU A 1 111 ? -6.232 -3.881 -0.489 1.00 97.75 111 LEU A C 1
ATOM 854 O O . LEU A 1 111 ? -6.218 -4.324 -1.636 1.00 97.75 111 LEU A O 1
ATOM 858 N N . LEU A 1 112 ? -5.511 -2.820 -0.107 1.00 98.19 112 LEU A N 1
ATOM 859 C CA . LEU A 1 112 ? -4.680 -2.022 -1.009 1.00 98.19 112 LEU A CA 1
ATOM 860 C C . LEU A 1 112 ? -3.574 -2.857 -1.657 1.00 98.19 112 LEU A C 1
ATOM 862 O O . LEU A 1 112 ? -3.440 -2.837 -2.879 1.00 98.19 112 LEU A O 1
ATOM 866 N N . TYR A 1 113 ? -2.812 -3.609 -0.860 1.00 97.94 113 TYR A N 1
ATOM 867 C CA . TYR A 1 113 ? -1.748 -4.463 -1.386 1.00 97.94 113 TYR A CA 1
ATOM 868 C C . TYR A 1 113 ? -2.289 -5.727 -2.074 1.00 97.94 113 TYR A C 1
ATOM 870 O O . TYR A 1 113 ? -1.652 -6.207 -3.002 1.00 97.94 113 TYR A O 1
ATOM 878 N N . SER A 1 114 ? -3.502 -6.193 -1.747 1.00 97.25 114 SER A N 1
ATOM 879 C CA . SER A 1 114 ? -4.198 -7.256 -2.505 1.00 97.25 114 SER A CA 1
ATOM 880 C C . SER A 1 114 ? -4.641 -6.829 -3.919 1.00 97.25 114 SER A C 1
ATOM 882 O O . SER A 1 114 ? -5.068 -7.663 -4.719 1.00 97.25 114 SER A O 1
ATOM 884 N N . GLN A 1 115 ? -4.562 -5.531 -4.247 1.00 97.38 115 GLN A N 1
ATOM 885 C CA . GLN A 1 115 ? -4.731 -5.022 -5.618 1.00 97.38 115 GLN A CA 1
ATOM 886 C C . GLN A 1 115 ? -3.413 -4.927 -6.396 1.00 97.38 115 GLN A C 1
ATOM 888 O O . GLN A 1 115 ? -3.413 -4.495 -7.552 1.00 97.38 115 GLN A O 1
ATOM 893 N N . MET A 1 116 ? -2.303 -5.313 -5.768 1.00 97.38 116 MET A N 1
ATOM 894 C CA . MET A 1 116 ? -0.976 -5.309 -6.360 1.00 97.38 116 MET A CA 1
ATOM 895 C C . MET A 1 116 ? -0.509 -6.746 -6.589 1.00 97.38 116 MET A C 1
ATOM 897 O O . MET A 1 116 ? -0.734 -7.627 -5.763 1.00 97.38 116 MET A O 1
ATOM 901 N N . GLN A 1 117 ? 0.171 -6.957 -7.705 1.00 96.00 117 GLN A N 1
ATOM 902 C CA . GLN A 1 117 ? 0.847 -8.199 -8.056 1.00 96.00 117 GLN A CA 1
ATOM 903 C C . GLN A 1 117 ? 2.327 -7.917 -8.303 1.00 96.00 117 GLN A C 1
ATOM 905 O O . GLN A 1 117 ? 2.735 -6.757 -8.445 1.00 96.00 117 GLN A O 1
ATOM 910 N N . ARG A 1 118 ? 3.140 -8.968 -8.372 1.00 96.25 118 ARG A N 1
ATOM 911 C CA . ARG A 1 118 ? 4.531 -8.837 -8.803 1.00 96.25 118 ARG A CA 1
ATOM 912 C C . ARG A 1 118 ? 4.624 -8.469 -10.289 1.00 96.25 118 ARG A C 1
ATOM 914 O O . ARG A 1 118 ? 3.812 -8.895 -11.105 1.00 96.25 118 ARG A O 1
ATOM 921 N N . CYS A 1 119 ? 5.650 -7.701 -10.629 1.00 95.31 119 CYS A N 1
ATOM 922 C CA . CYS A 1 119 ? 6.141 -7.506 -11.985 1.00 95.31 119 CYS A CA 1
ATOM 923 C C . CYS A 1 119 ? 7.674 -7.445 -11.989 1.00 95.31 119 CYS A C 1
ATOM 925 O O . CYS A 1 119 ? 8.321 -7.437 -10.940 1.00 95.31 119 CYS A O 1
ATOM 927 N N . GLU A 1 120 ? 8.259 -7.372 -13.178 1.00 94.19 120 GLU A N 1
ATOM 928 C CA . GLU A 1 120 ? 9.700 -7.208 -13.367 1.00 94.19 120 GLU A CA 1
ATOM 929 C C . GLU A 1 120 ? 9.972 -5.952 -14.199 1.00 94.19 120 GLU A C 1
ATOM 931 O O . GLU A 1 120 ? 9.117 -5.494 -14.970 1.00 94.19 120 GLU A O 1
ATOM 936 N N . PHE A 1 121 ? 11.138 -5.339 -13.997 1.00 93.19 121 PHE A N 1
ATOM 937 C CA . PHE A 1 121 ? 11.594 -4.200 -14.783 1.00 93.19 121 PHE A CA 1
ATOM 938 C C . PHE A 1 121 ? 12.055 -4.676 -16.163 1.00 93.19 121 PHE A C 1
ATOM 940 O O . PHE A 1 121 ? 12.844 -5.611 -16.265 1.00 93.19 121 PHE A O 1
ATOM 947 N N . ILE A 1 122 ? 11.571 -4.030 -17.225 1.00 90.25 122 ILE A N 1
ATOM 948 C CA . ILE A 1 122 ? 11.872 -4.403 -18.612 1.00 90.25 122 ILE A CA 1
ATOM 949 C C . ILE A 1 122 ? 12.456 -3.180 -19.315 1.00 90.25 122 ILE A C 1
ATOM 951 O O . ILE A 1 122 ? 11.787 -2.150 -19.424 1.00 90.25 122 ILE A O 1
ATOM 955 N N . THR A 1 123 ? 13.676 -3.298 -19.840 1.00 84.12 123 THR A N 1
ATOM 956 C CA . THR A 1 123 ? 14.420 -2.163 -20.417 1.00 84.12 123 THR A CA 1
ATOM 957 C C . THR A 1 123 ? 13.700 -1.577 -21.634 1.00 84.12 123 THR A C 1
ATOM 959 O O . THR A 1 123 ? 13.659 -0.363 -21.819 1.00 84.12 123 THR A O 1
ATOM 962 N N . THR A 1 124 ? 13.027 -2.428 -22.420 1.00 75.12 124 THR A N 1
ATOM 963 C CA . THR A 1 124 ? 12.220 -2.023 -23.594 1.00 75.12 124 THR A CA 1
ATOM 964 C C . THR A 1 124 ? 11.006 -1.141 -23.271 1.00 75.12 124 THR A C 1
ATOM 966 O O . THR A 1 124 ? 10.337 -0.664 -24.187 1.00 75.12 124 THR A O 1
ATOM 969 N N . GLU A 1 125 ? 10.695 -0.922 -21.991 1.00 67.25 125 GLU A N 1
ATOM 970 C CA . GLU A 1 125 ? 9.581 -0.087 -21.531 1.00 67.25 125 GLU A CA 1
ATOM 971 C C . GLU A 1 125 ? 10.052 1.242 -20.894 1.00 67.25 125 GLU A C 1
ATOM 973 O O . GLU A 1 125 ? 9.212 2.011 -20.427 1.00 67.25 125 GLU A O 1
ATOM 978 N N . GLY A 1 126 ? 11.365 1.521 -20.846 1.00 57.47 126 GLY A N 1
ATOM 979 C CA . GLY A 1 126 ? 11.943 2.536 -19.957 1.00 57.47 126 GLY A CA 1
ATOM 980 C C . GLY A 1 126 ? 12.707 3.691 -20.615 1.00 57.47 126 GLY A C 1
ATOM 981 O O . GLY A 1 126 ? 13.911 3.592 -20.819 1.00 57.47 126 GLY A O 1
ATOM 982 N N . ASP A 1 127 ? 12.038 4.838 -20.767 1.00 53.16 127 ASP A N 1
ATOM 983 C CA . ASP A 1 127 ? 12.677 6.174 -20.837 1.00 53.16 127 ASP A CA 1
ATOM 984 C C . ASP A 1 127 ? 12.410 7.004 -19.551 1.00 53.16 127 ASP A C 1
ATOM 986 O O . ASP A 1 127 ? 12.816 8.162 -19.404 1.00 53.16 127 ASP A O 1
ATOM 990 N N . ASP A 1 128 ? 11.723 6.401 -18.569 1.00 69.88 128 ASP A N 1
ATOM 991 C CA . ASP A 1 128 ? 11.445 7.002 -17.264 1.00 69.88 128 ASP A CA 1
ATOM 992 C C . ASP A 1 128 ? 12.744 7.130 -16.454 1.00 69.88 128 ASP A C 1
ATOM 994 O O . ASP A 1 128 ? 13.175 6.215 -15.746 1.00 69.88 128 ASP A O 1
ATOM 998 N N . LYS A 1 129 ? 13.347 8.325 -16.521 1.00 77.75 129 LYS A N 1
ATOM 999 C CA . LYS A 1 129 ? 14.625 8.714 -15.885 1.00 77.75 129 LYS A CA 1
ATOM 1000 C C . LYS A 1 129 ? 14.774 8.277 -14.420 1.00 77.75 129 LYS A C 1
ATOM 1002 O O . LYS A 1 129 ? 15.894 8.092 -13.955 1.00 77.75 129 LYS A O 1
ATOM 1007 N N . LYS A 1 130 ? 13.659 8.096 -13.702 1.00 82.81 130 LYS A N 1
ATOM 1008 C CA . LYS A 1 130 ? 13.601 7.622 -12.312 1.00 82.81 130 LYS A CA 1
ATOM 1009 C C . LYS A 1 130 ? 14.158 6.204 -12.116 1.00 82.81 130 LYS A C 1
ATOM 1011 O O . LYS A 1 130 ? 14.708 5.933 -11.055 1.00 82.81 130 LYS A O 1
ATOM 1016 N N . TYR A 1 131 ? 14.017 5.316 -13.101 1.00 84.56 131 TYR A N 1
ATOM 1017 C CA . TYR A 1 131 ? 14.363 3.894 -12.968 1.00 84.56 131 TYR A CA 1
ATOM 1018 C C . TYR A 1 131 ? 15.625 3.484 -13.743 1.00 84.56 131 TYR A C 1
ATOM 1020 O O . TYR A 1 131 ? 15.962 2.306 -13.775 1.00 84.56 131 TYR A O 1
ATOM 1028 N N . LYS A 1 132 ? 16.374 4.452 -14.294 1.00 82.69 132 LYS A N 1
ATOM 1029 C CA . LYS A 1 132 ? 17.562 4.243 -15.149 1.00 82.69 132 LYS A CA 1
ATOM 1030 C C . LYS A 1 132 ? 18.667 3.354 -14.539 1.00 82.69 132 LYS A C 1
ATOM 1032 O O . LYS A 1 132 ? 19.507 2.847 -15.272 1.00 82.69 132 LYS A O 1
ATOM 1037 N N . HIS A 1 133 ? 18.687 3.186 -13.217 1.00 87.31 133 HIS A N 1
ATOM 1038 C CA . HIS A 1 133 ? 19.691 2.392 -12.498 1.00 87.31 133 HIS A CA 1
ATOM 1039 C C . HIS A 1 133 ? 19.234 0.972 -12.124 1.00 87.31 133 HIS A C 1
ATOM 1041 O O . HIS A 1 133 ? 20.025 0.228 -11.550 1.00 87.31 133 HIS A O 1
ATOM 1047 N N . HIS A 1 134 ? 17.988 0.584 -12.415 1.00 90.94 134 HIS A N 1
ATOM 1048 C CA . HIS A 1 134 ? 17.531 -0.785 -12.178 1.00 90.94 134 HIS A CA 1
ATOM 1049 C C . HIS A 1 134 ? 17.935 -1.694 -13.351 1.00 90.94 134 HIS A C 1
ATOM 1051 O O . HIS A 1 134 ? 17.711 -1.318 -14.503 1.00 90.94 134 HIS A O 1
ATOM 1057 N N . PRO A 1 135 ? 18.521 -2.878 -13.092 1.00 92.56 135 PRO A N 1
ATOM 1058 C CA . PRO A 1 135 ? 18.796 -3.856 -14.138 1.00 92.56 135 PRO A CA 1
ATOM 1059 C C . PRO A 1 135 ? 17.496 -4.467 -14.679 1.00 92.56 135 PRO A C 1
ATOM 1061 O O . PRO A 1 135 ? 16.471 -4.496 -13.993 1.00 92.56 135 PRO A O 1
ATOM 1064 N N . GLU A 1 136 ? 17.544 -4.997 -15.900 1.00 92.88 136 GLU A N 1
ATOM 1065 C CA . GLU A 1 136 ? 16.454 -5.811 -16.448 1.00 92.88 136 GLU A CA 1
ATOM 1066 C C . GLU A 1 136 ? 16.175 -7.017 -15.537 1.00 92.88 136 GLU A C 1
ATOM 1068 O O . GLU A 1 136 ? 17.096 -7.601 -14.965 1.00 92.88 136 GLU A O 1
ATOM 1073 N N . GLY A 1 137 ? 14.898 -7.346 -15.347 1.00 93.06 137 GLY A N 1
ATOM 1074 C CA . GLY A 1 137 ? 14.457 -8.344 -14.372 1.00 93.06 137 GLY A CA 1
ATOM 1075 C C . GLY A 1 137 ? 14.345 -7.830 -12.930 1.00 93.06 137 GLY A C 1
ATOM 1076 O O . GLY A 1 137 ? 13.929 -8.592 -12.061 1.00 93.06 137 GLY A O 1
ATOM 1077 N N . PHE A 1 138 ? 14.672 -6.561 -12.627 1.00 94.88 138 PHE A N 1
ATOM 1078 C CA . PHE A 1 138 ? 14.561 -6.058 -11.250 1.00 94.88 138 PHE A CA 1
ATOM 1079 C C . PHE A 1 138 ? 13.109 -6.166 -10.731 1.00 94.88 138 PHE A C 1
ATOM 1081 O O . PHE A 1 138 ? 12.196 -5.634 -11.374 1.00 94.88 138 PHE A O 1
ATOM 1088 N N . PRO A 1 139 ? 12.869 -6.811 -9.575 1.00 96.06 139 PRO A N 1
ATOM 1089 C CA . PRO A 1 139 ? 11.524 -7.057 -9.066 1.00 96.06 139 PRO A CA 1
ATOM 1090 C C . PRO A 1 139 ? 10.799 -5.766 -8.664 1.00 96.06 139 PRO A C 1
ATOM 1092 O O . PRO A 1 139 ? 11.339 -4.891 -7.986 1.00 96.06 139 PRO A O 1
ATOM 1095 N N . GLY A 1 140 ? 9.532 -5.660 -9.051 1.00 95.88 140 GLY A N 1
ATOM 1096 C CA . GLY A 1 140 ? 8.651 -4.545 -8.722 1.00 95.88 140 GLY A CA 1
ATOM 1097 C C . GLY A 1 140 ? 7.224 -4.999 -8.453 1.00 95.88 140 GLY A C 1
ATOM 1098 O O . GLY A 1 140 ? 6.880 -6.169 -8.609 1.00 95.88 140 GLY A O 1
ATOM 1099 N N . ILE A 1 141 ? 6.383 -4.063 -8.024 1.00 97.19 141 ILE A N 1
ATOM 1100 C CA . ILE A 1 141 ? 4.949 -4.302 -7.861 1.00 97.19 141 ILE A CA 1
ATOM 1101 C C . ILE A 1 141 ? 4.169 -3.504 -8.896 1.00 97.19 141 ILE A C 1
ATOM 1103 O O . ILE A 1 141 ? 4.508 -2.357 -9.200 1.00 97.19 141 ILE A O 1
ATOM 1107 N N . GLU A 1 142 ? 3.086 -4.079 -9.401 1.00 96.44 142 GLU A N 1
ATOM 1108 C CA . GLU A 1 142 ? 2.157 -3.391 -10.288 1.00 96.44 142 GLU A CA 1
ATOM 1109 C C . GLU A 1 142 ? 0.703 -3.607 -9.901 1.00 96.44 142 GLU A C 1
ATOM 1111 O O . GLU A 1 142 ? 0.347 -4.569 -9.230 1.00 96.44 142 GLU A O 1
ATOM 1116 N N . CYS A 1 143 ? -0.154 -2.688 -10.325 1.00 97.50 143 CYS A N 1
ATOM 1117 C CA . CYS A 1 143 ? -1.594 -2.827 -10.171 1.00 97.50 143 CYS A CA 1
ATOM 1118 C C . CYS A 1 143 ? -2.108 -4.005 -11.019 1.00 97.50 143 CYS A C 1
ATOM 1120 O O . CYS A 1 143 ? -1.989 -3.962 -12.247 1.00 97.50 143 CYS A O 1
ATOM 1122 N N . ARG A 1 144 ? -2.747 -5.011 -10.393 1.00 96.44 144 ARG A N 1
ATOM 1123 C CA . ARG A 1 144 ? -3.292 -6.204 -11.091 1.00 96.44 144 ARG A CA 1
ATOM 1124 C C . ARG A 1 144 ? -4.262 -5.838 -12.218 1.00 96.44 144 ARG A C 1
ATOM 1126 O O . ARG A 1 144 ? -4.314 -6.480 -13.259 1.00 96.44 144 ARG A O 1
ATOM 1133 N N . HIS A 1 145 ? -4.974 -4.722 -12.051 1.00 95.75 145 HIS A N 1
ATOM 1134 C CA . HIS A 1 145 ? -5.919 -4.185 -13.037 1.00 95.75 145 HIS A CA 1
ATOM 1135 C C . HIS A 1 145 ? -5.236 -3.510 -14.239 1.00 95.75 145 HIS A C 1
ATOM 1137 O O . HIS A 1 145 ? -5.864 -3.303 -15.275 1.00 95.75 145 HIS A O 1
ATOM 1143 N N . CYS A 1 146 ? -3.956 -3.146 -14.119 1.00 95.31 146 CYS A N 1
ATOM 1144 C CA . CYS A 1 146 ? -3.154 -2.573 -15.201 1.00 95.31 146 CYS A CA 1
ATOM 1145 C C . CYS A 1 146 ? -2.236 -3.591 -15.892 1.00 95.31 146 CYS A C 1
ATOM 1147 O O . CYS A 1 146 ? -1.890 -3.345 -17.047 1.00 95.31 146 CYS A O 1
ATOM 1149 N N . ALA A 1 147 ? -1.881 -4.709 -15.254 1.00 93.31 147 ALA A N 1
ATOM 1150 C CA . ALA A 1 147 ? -0.935 -5.707 -15.770 1.00 93.31 147 ALA A CA 1
ATOM 1151 C C . ALA A 1 147 ? -1.268 -6.216 -17.189 1.00 93.31 147 ALA A C 1
ATOM 1153 O O . ALA A 1 147 ? -0.412 -6.216 -18.083 1.00 93.31 147 ALA A O 1
ATOM 1154 N N . SER A 1 148 ? -2.545 -6.541 -17.429 1.00 88.38 148 SER A N 1
ATOM 1155 C CA . SER A 1 148 ? -3.081 -7.008 -18.721 1.00 88.38 148 SER A CA 1
ATOM 1156 C C . SER A 1 148 ? -3.161 -5.922 -19.807 1.00 88.38 148 SER A C 1
ATOM 1158 O O . SER A 1 148 ? -3.712 -6.156 -20.880 1.00 88.38 148 SER A O 1
ATOM 1160 N N . SER A 1 149 ? -2.669 -4.708 -19.543 1.00 86.94 149 SER A N 1
ATOM 1161 C CA . SER A 1 149 ? -2.648 -3.621 -20.527 1.00 86.94 149 SER A CA 1
ATOM 1162 C C . SER A 1 149 ? -1.510 -3.786 -21.528 1.00 86.94 149 SER A C 1
ATOM 1164 O O . SER A 1 149 ? -0.416 -4.237 -21.183 1.00 86.94 149 SER A O 1
ATOM 1166 N N . ASN A 1 150 ? -1.731 -3.274 -22.742 1.00 84.19 150 ASN A N 1
ATOM 1167 C CA . ASN A 1 150 ? -0.671 -3.012 -23.714 1.00 84.19 150 ASN A CA 1
ATOM 1168 C C . ASN A 1 150 ? 0.498 -2.265 -23.051 1.00 84.19 150 ASN A C 1
ATOM 1170 O O . ASN A 1 150 ? 0.265 -1.337 -22.273 1.00 84.19 150 ASN A O 1
ATOM 1174 N N . LYS A 1 151 ? 1.748 -2.615 -23.394 1.00 76.44 151 LYS A N 1
ATOM 1175 C CA . LYS A 1 151 ? 2.965 -2.095 -22.732 1.00 76.44 151 LYS A CA 1
ATOM 1176 C C . LYS A 1 151 ? 2.973 -0.568 -22.537 1.00 76.44 151 LYS A C 1
ATOM 1178 O O . LYS A 1 151 ? 3.308 -0.087 -21.461 1.00 76.44 151 LYS A O 1
ATOM 1183 N N . ARG A 1 152 ? 2.511 0.187 -23.544 1.00 75.31 152 ARG A N 1
ATOM 1184 C CA . ARG A 1 152 ? 2.440 1.666 -23.547 1.00 75.31 152 ARG A CA 1
ATOM 1185 C C . ARG A 1 152 ? 1.454 2.273 -22.529 1.00 75.31 152 ARG A C 1
ATOM 1187 O O . ARG A 1 152 ? 1.500 3.472 -22.286 1.00 75.31 152 ARG A O 1
ATOM 1194 N N . GLU A 1 153 ? 0.565 1.475 -21.938 1.00 79.94 153 GLU A N 1
ATOM 1195 C CA . GLU A 1 153 ? -0.452 1.910 -20.965 1.00 79.94 153 GLU A CA 1
ATOM 1196 C C . GLU A 1 153 ? -0.174 1.446 -19.524 1.00 79.94 153 GLU A C 1
ATOM 1198 O O . GLU A 1 153 ? -0.988 1.714 -18.634 1.00 79.94 153 GLU A O 1
ATOM 1203 N N . ARG A 1 154 ? 0.946 0.752 -19.269 1.00 81.62 154 ARG A N 1
ATOM 1204 C CA . ARG A 1 154 ? 1.284 0.130 -17.974 1.00 81.62 154 ARG A CA 1
ATOM 1205 C C . ARG A 1 154 ? 1.628 1.151 -16.880 1.00 81.62 154 ARG A C 1
ATOM 1207 O O . ARG A 1 154 ? 2.773 1.314 -16.468 1.00 81.62 154 ARG A O 1
ATOM 1214 N N . LYS A 1 155 ? 0.600 1.844 -16.391 1.00 90.94 155 LYS A N 1
ATOM 1215 C CA . LYS A 1 155 ? 0.639 2.744 -15.230 1.00 90.94 155 LYS A CA 1
ATOM 1216 C C . LYS A 1 155 ? 0.555 1.947 -13.926 1.00 90.94 155 LYS A C 1
ATOM 1218 O O . LYS A 1 155 ? -0.006 0.859 -13.894 1.00 90.94 155 LYS A O 1
ATOM 1223 N N . GLY A 1 156 ? 1.035 2.537 -12.830 1.00 94.50 156 GLY A N 1
ATOM 1224 C CA . GLY A 1 156 ? 0.937 1.925 -11.497 1.00 94.50 156 GLY A CA 1
ATOM 1225 C C . GLY A 1 156 ? 1.963 0.823 -11.234 1.00 94.50 156 GLY A C 1
ATOM 1226 O O . GLY A 1 156 ? 1.685 -0.066 -10.435 1.00 94.50 156 GLY A O 1
ATOM 1227 N N . ARG A 1 157 ? 3.121 0.882 -11.905 1.00 94.50 157 ARG A N 1
ATOM 1228 C CA . ARG A 1 157 ? 4.313 0.073 -11.616 1.00 94.50 157 ARG A CA 1
ATOM 1229 C C . ARG A 1 157 ? 5.234 0.821 -10.660 1.00 94.50 157 ARG A C 1
ATOM 1231 O O . ARG A 1 157 ? 5.421 2.031 -10.794 1.00 94.50 157 ARG A O 1
ATOM 1238 N N . TYR A 1 158 ? 5.807 0.100 -9.705 1.00 95.88 158 TYR A N 1
ATOM 1239 C CA . TYR A 1 158 ? 6.676 0.644 -8.672 1.00 95.88 158 TYR A CA 1
ATOM 1240 C C . TYR A 1 158 ? 7.831 -0.322 -8.409 1.00 95.88 158 TYR A C 1
ATOM 1242 O O . TYR A 1 158 ? 7.608 -1.473 -8.048 1.00 95.88 158 TYR A O 1
ATOM 1250 N N . PHE A 1 159 ? 9.061 0.175 -8.525 1.00 95.69 159 PHE A N 1
ATOM 1251 C CA . PHE A 1 159 ? 10.290 -0.573 -8.248 1.00 95.69 159 PHE A CA 1
ATOM 1252 C C . PHE A 1 159 ? 10.938 -0.022 -6.967 1.00 95.69 159 PHE A C 1
ATOM 1254 O O . PHE A 1 159 ? 11.762 0.893 -7.042 1.00 95.69 159 PHE A O 1
ATOM 1261 N N . PRO A 1 160 ? 10.498 -0.456 -5.769 1.00 95.56 160 PRO A N 1
ATOM 1262 C CA . PRO A 1 160 ? 11.150 -0.079 -4.521 1.00 95.56 160 PRO A CA 1
ATOM 1263 C C . PRO A 1 160 ? 12.544 -0.721 -4.448 1.00 95.56 160 PRO A C 1
ATOM 1265 O O . PRO A 1 160 ? 12.686 -1.927 -4.603 1.00 95.56 160 PRO A O 1
ATOM 1268 N N . SER A 1 161 ? 13.578 0.082 -4.194 1.00 94.69 161 SER A N 1
ATOM 1269 C CA . SER A 1 161 ? 14.974 -0.379 -4.093 1.00 94.69 161 SER A CA 1
ATOM 1270 C C . SER A 1 161 ? 15.370 -0.911 -2.709 1.00 94.69 161 SER A C 1
ATOM 1272 O O . SER A 1 161 ? 16.488 -1.382 -2.528 1.00 94.69 161 SER A O 1
ATOM 1274 N N . SER A 1 162 ? 14.484 -0.809 -1.714 1.00 96.12 162 SER A N 1
ATOM 1275 C CA . SER A 1 162 ? 14.691 -1.333 -0.359 1.00 96.12 162 SER A CA 1
ATOM 1276 C C . SER A 1 162 ? 13.363 -1.556 0.367 1.00 96.12 162 SER A C 1
ATOM 1278 O O . SER A 1 162 ? 12.379 -0.857 0.105 1.00 96.12 162 SER A O 1
ATOM 1280 N N . GLU A 1 163 ? 13.367 -2.446 1.362 1.00 96.12 163 GLU A N 1
ATOM 1281 C CA . GLU A 1 163 ? 12.260 -2.658 2.308 1.00 96.12 163 GLU A CA 1
ATOM 1282 C C . GLU A 1 163 ? 11.832 -1.345 2.992 1.00 96.12 163 GLU A C 1
ATOM 1284 O O . GLU A 1 163 ? 10.643 -1.069 3.167 1.00 96.12 163 GLU A O 1
ATOM 1289 N N . LYS A 1 164 ? 12.796 -0.467 3.311 1.00 96.19 164 LYS A N 1
ATOM 1290 C CA . LYS A 1 164 ? 12.528 0.875 3.852 1.00 96.19 164 LYS A CA 1
ATOM 1291 C C . LYS A 1 164 ? 11.754 1.757 2.862 1.00 96.19 164 LYS A C 1
ATOM 1293 O O . LYS A 1 164 ? 10.876 2.507 3.273 1.00 96.19 164 LYS A O 1
ATOM 1298 N N . GLY A 1 165 ? 12.050 1.650 1.566 1.00 95.56 165 GLY A N 1
ATOM 1299 C CA . GLY A 1 165 ? 11.314 2.344 0.506 1.00 95.56 165 GLY A CA 1
ATOM 1300 C C . GLY A 1 165 ? 9.902 1.793 0.285 1.00 95.56 165 GLY A C 1
ATOM 1301 O O . GLY A 1 165 ? 8.983 2.568 0.037 1.00 95.56 165 GLY A O 1
ATOM 1302 N N . LEU A 1 166 ? 9.707 0.475 0.422 1.00 95.81 166 LEU A N 1
ATOM 1303 C CA . LEU A 1 166 ? 8.381 -0.160 0.379 1.00 95.81 166 LEU A CA 1
ATOM 1304 C C . LEU A 1 166 ? 7.521 0.222 1.599 1.00 95.81 166 LEU A C 1
ATOM 1306 O O . LEU A 1 166 ? 6.313 0.416 1.478 1.00 95.81 166 LEU A O 1
ATOM 1310 N N . SER A 1 167 ? 8.142 0.342 2.775 1.00 95.44 167 SER A N 1
ATOM 1311 C CA . SER A 1 167 ? 7.445 0.615 4.038 1.00 95.44 167 SER A CA 1
ATOM 1312 C C . SER A 1 167 ? 7.113 2.087 4.304 1.00 95.44 167 SER A C 1
ATOM 1314 O O . SER A 1 167 ? 6.367 2.382 5.244 1.00 95.44 167 SER A O 1
ATOM 1316 N N . ASP A 1 168 ? 7.582 3.003 3.454 1.00 95.75 168 ASP A N 1
ATOM 1317 C CA . ASP A 1 168 ? 7.245 4.423 3.517 1.00 95.75 168 ASP A CA 1
ATOM 1318 C C . ASP A 1 168 ? 5.724 4.666 3.352 1.00 95.75 168 ASP A C 1
ATOM 1320 O O . ASP A 1 168 ? 5.024 4.077 2.517 1.00 95.75 168 ASP A O 1
ATOM 1324 N N . ALA A 1 169 ? 5.192 5.598 4.145 1.00 93.19 169 ALA A N 1
ATOM 1325 C CA . ALA A 1 169 ? 3.833 6.099 3.996 1.00 93.19 169 ALA A CA 1
ATOM 1326 C C . ALA A 1 169 ? 3.609 6.738 2.612 1.00 93.19 169 ALA A C 1
ATOM 1328 O O . ALA A 1 169 ? 2.525 6.581 2.041 1.00 93.19 169 ALA A O 1
ATOM 1329 N N . SER A 1 170 ? 4.628 7.396 2.039 1.00 95.75 170 SER A N 1
ATOM 1330 C CA . SER A 1 170 ? 4.555 8.004 0.700 1.00 95.75 170 SER A CA 1
ATOM 1331 C C . SER A 1 170 ? 4.316 6.962 -0.405 1.00 95.75 170 SER A C 1
ATOM 1333 O O . SER A 1 170 ? 3.564 7.212 -1.355 1.00 95.75 170 SER A O 1
ATOM 1335 N N . PHE A 1 171 ? 4.874 5.758 -0.244 1.00 96.88 171 PHE A N 1
ATOM 1336 C CA . PHE A 1 171 ? 4.691 4.639 -1.161 1.00 96.88 171 PHE A CA 1
ATOM 1337 C C . PHE A 1 171 ? 3.240 4.151 -1.140 1.00 96.88 171 PHE A C 1
ATOM 1339 O O . PHE A 1 171 ? 2.555 4.160 -2.165 1.00 96.88 171 PHE A O 1
ATOM 1346 N N . SER A 1 172 ? 2.726 3.838 0.054 1.00 96.62 172 SER A N 1
ATOM 1347 C CA . SER A 1 172 ? 1.332 3.406 0.248 1.00 96.62 172 SER A CA 1
ATOM 1348 C C . SER A 1 172 ? 0.334 4.462 -0.262 1.00 96.62 172 SER A C 1
ATOM 1350 O O . SER A 1 172 ? -0.671 4.134 -0.897 1.00 96.62 172 SER A O 1
ATOM 1352 N N . GLN A 1 173 ? 0.637 5.750 -0.059 1.00 97.31 173 GLN A N 1
ATOM 1353 C CA . GLN A 1 173 ? -0.151 6.858 -0.598 1.00 97.31 173 GLN A CA 1
ATOM 1354 C C . GLN A 1 173 ? -0.122 6.916 -2.131 1.00 97.31 173 GLN A C 1
ATOM 1356 O O . GLN A 1 173 ? -1.150 7.200 -2.754 1.00 97.31 173 GLN A O 1
ATOM 1361 N N . SER A 1 174 ? 1.027 6.641 -2.747 1.00 96.94 174 SER A N 1
ATOM 1362 C CA . SER A 1 174 ? 1.193 6.627 -4.203 1.00 96.94 174 SER A CA 1
ATOM 1363 C C . SER A 1 174 ? 0.393 5.496 -4.852 1.00 96.94 174 SER A C 1
ATOM 1365 O O . SER A 1 174 ? -0.302 5.744 -5.839 1.00 96.94 174 SER A O 1
ATOM 1367 N N . VAL A 1 175 ? 0.418 4.293 -4.265 1.00 97.81 175 VAL A N 1
ATOM 1368 C CA . VAL A 1 175 ? -0.377 3.134 -4.713 1.00 97.81 175 VAL A CA 1
ATOM 1369 C C . VAL A 1 175 ? -1.878 3.427 -4.605 1.00 97.81 175 VAL A C 1
ATOM 1371 O O . VAL A 1 175 ? -2.610 3.268 -5.583 1.00 97.81 175 VAL A O 1
ATOM 1374 N N . TYR A 1 176 ? -2.342 3.955 -3.465 1.00 98.25 176 TYR A N 1
ATOM 1375 C CA . TYR A 1 176 ? -3.744 4.363 -3.291 1.00 98.25 176 TYR A CA 1
ATOM 1376 C C . TYR A 1 176 ? -4.171 5.426 -4.317 1.00 98.25 176 TYR A C 1
ATOM 1378 O O . TYR A 1 176 ? -5.227 5.315 -4.942 1.00 98.25 176 TYR A O 1
ATOM 1386 N N . SER A 1 177 ? -3.326 6.436 -4.540 1.00 98.00 177 SER A N 1
ATOM 1387 C CA . SER A 1 177 ? -3.602 7.527 -5.484 1.00 98.00 177 SER A CA 1
ATOM 1388 C C . SER A 1 177 ? -3.676 7.043 -6.935 1.00 98.00 177 SER A C 1
ATOM 1390 O O . SER A 1 177 ? -4.464 7.582 -7.714 1.00 98.00 177 SER A O 1
ATOM 1392 N N . HIS A 1 178 ? -2.894 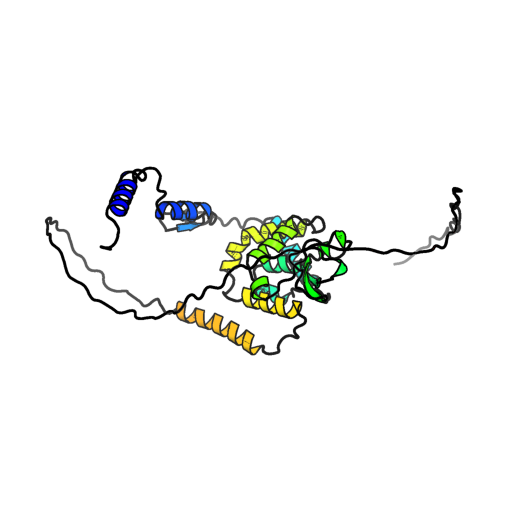6.022 -7.303 1.00 97.81 178 HIS A N 1
ATOM 1393 C CA . HIS A 1 178 ? -3.063 5.320 -8.572 1.00 97.81 178 HIS A CA 1
ATOM 1394 C C . HIS A 1 178 ? -4.396 4.565 -8.606 1.00 97.81 178 HIS A C 1
ATOM 1396 O O . HIS A 1 178 ? -5.150 4.741 -9.557 1.00 97.81 178 HIS A O 1
ATOM 1402 N N . MET A 1 179 ? -4.718 3.777 -7.577 1.00 98.06 179 MET A N 1
ATOM 1403 C CA . MET A 1 179 ? -5.899 2.906 -7.569 1.00 98.06 179 MET A CA 1
ATOM 1404 C C . MET A 1 179 ? -7.211 3.685 -7.755 1.00 98.06 179 MET A C 1
ATOM 1406 O O . MET A 1 179 ? -8.055 3.296 -8.562 1.00 98.06 179 MET A O 1
ATOM 1410 N N . MET A 1 180 ? -7.339 4.849 -7.105 1.00 97.81 180 MET A N 1
ATOM 1411 C CA . MET A 1 180 ? -8.497 5.739 -7.273 1.00 97.81 180 MET A CA 1
ATOM 1412 C C . MET A 1 180 ? -8.603 6.341 -8.685 1.00 97.81 180 MET A C 1
ATOM 1414 O O . MET A 1 180 ? -9.708 6.569 -9.171 1.00 97.81 180 MET A O 1
ATOM 1418 N N . LYS A 1 181 ? -7.471 6.569 -9.366 1.00 97.06 181 LYS A N 1
ATOM 1419 C CA . LYS A 1 181 ? -7.401 7.104 -10.742 1.00 97.06 181 LYS A CA 1
ATOM 1420 C C . LYS A 1 181 ? -7.370 6.013 -11.822 1.00 97.06 181 LYS A C 1
ATOM 1422 O O . LYS A 1 181 ? -7.472 6.320 -13.008 1.00 97.06 181 LYS A O 1
ATOM 1427 N N . CYS A 1 182 ? -7.198 4.749 -11.441 1.00 97.06 182 CYS A N 1
ATOM 1428 C CA . CYS A 1 182 ? -7.052 3.638 -12.367 1.00 97.06 182 CYS A CA 1
ATOM 1429 C C . CYS A 1 182 ? -8.392 3.342 -13.048 1.00 97.06 182 CYS A C 1
ATOM 1431 O O . CYS A 1 182 ? -9.341 2.887 -12.411 1.00 97.06 182 CYS A O 1
ATOM 1433 N N . GLN A 1 183 ? -8.473 3.574 -14.359 1.00 95.94 183 GLN A N 1
ATOM 1434 C CA . GLN A 1 183 ? -9.684 3.314 -15.148 1.00 95.94 183 GLN A CA 1
ATOM 1435 C C . GLN A 1 183 ? -10.077 1.829 -15.151 1.00 95.94 183 GLN A C 1
ATOM 1437 O O . GLN A 1 183 ? -11.261 1.519 -15.202 1.00 95.94 183 GLN A O 1
ATOM 1442 N N . LYS A 1 184 ? -9.095 0.925 -15.042 1.00 95.75 184 LYS A N 1
ATOM 1443 C CA . LYS A 1 184 ? -9.293 -0.531 -15.093 1.00 95.75 184 LYS A CA 1
ATOM 1444 C C . LYS A 1 184 ? -9.623 -1.146 -13.721 1.00 95.75 184 LYS A C 1
ATOM 1446 O O . LYS A 1 184 ? -10.103 -2.269 -13.665 1.00 95.75 184 LYS A O 1
ATOM 1451 N N . CYS A 1 185 ? -9.418 -0.415 -12.619 1.00 97.00 185 CYS A N 1
ATOM 1452 C CA . CYS A 1 185 ? -9.758 -0.884 -11.272 1.00 97.00 185 CYS A CA 1
ATOM 1453 C C . CYS A 1 185 ? -11.289 -0.855 -11.035 1.00 97.00 185 CYS A C 1
ATOM 1455 O O . CYS A 1 185 ? -11.897 0.213 -11.207 1.00 97.00 185 CYS A O 1
ATOM 1457 N N . PRO A 1 186 ? -11.916 -1.978 -10.618 1.00 97.25 186 PRO A N 1
ATOM 1458 C CA . PRO A 1 186 ? -13.350 -2.069 -10.348 1.00 97.25 186 PRO A CA 1
ATOM 1459 C C . PRO A 1 186 ? -13.862 -1.036 -9.340 1.00 97.25 186 PRO A C 1
ATOM 1461 O O . PRO A 1 186 ? -13.235 -0.759 -8.315 1.00 97.25 186 PRO A O 1
ATOM 1464 N N . GLN A 1 187 ? -15.055 -0.496 -9.596 1.00 96.75 187 GLN A N 1
ATOM 1465 C CA . GLN A 1 187 ? -15.623 0.572 -8.771 1.00 96.75 187 GLN A CA 1
ATOM 1466 C C . GLN A 1 187 ? -15.9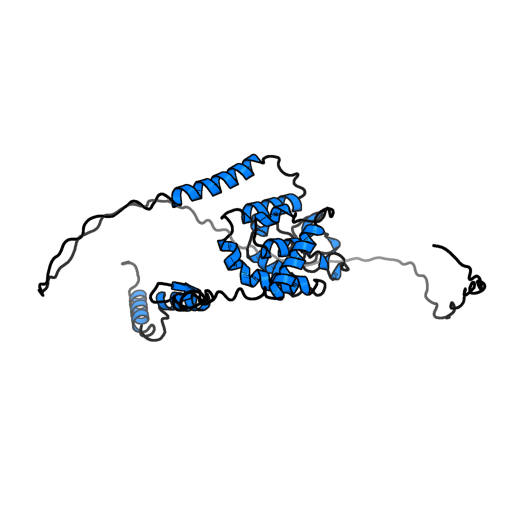38 0.125 -7.332 1.00 96.75 187 GLN A C 1
ATOM 1468 O O . GLN A 1 187 ? -15.734 0.897 -6.398 1.00 96.75 187 GLN A O 1
ATOM 1473 N N . SER A 1 188 ? -16.340 -1.135 -7.132 1.00 96.19 188 SER A N 1
ATOM 1474 C CA . SER A 1 188 ? -16.535 -1.731 -5.800 1.00 96.19 188 SER A CA 1
ATOM 1475 C C . SER A 1 188 ? -15.262 -1.692 -4.948 1.00 96.19 188 SER A C 1
ATOM 1477 O O . SER A 1 188 ? -15.318 -1.365 -3.765 1.00 96.19 188 SER A O 1
ATOM 1479 N N . ILE A 1 189 ? -14.102 -1.947 -5.559 1.00 97.38 189 ILE A N 1
ATOM 1480 C CA . ILE A 1 189 ? -12.797 -1.931 -4.889 1.00 97.38 189 ILE A CA 1
ATOM 1481 C C . ILE A 1 189 ? -12.386 -0.495 -4.547 1.00 97.38 189 ILE A C 1
ATOM 1483 O O . ILE A 1 189 ? -11.905 -0.248 -3.444 1.00 97.38 189 ILE A O 1
ATOM 1487 N N . LYS A 1 190 ? -12.644 0.478 -5.433 1.00 97.75 190 LYS A N 1
ATOM 1488 C CA . LYS A 1 190 ? -12.440 1.910 -5.136 1.00 97.75 190 LYS A CA 1
ATOM 1489 C C . LYS A 1 190 ? -13.310 2.392 -3.975 1.00 97.75 190 LYS A C 1
ATOM 1491 O O . LYS A 1 190 ? -12.808 3.096 -3.103 1.00 97.75 190 LYS A O 1
ATOM 1496 N N . HIS A 1 191 ? -14.587 2.005 -3.942 1.00 95.94 191 HIS A N 1
ATOM 1497 C CA . HIS A 1 191 ? -15.497 2.342 -2.844 1.00 95.94 191 HIS A CA 1
ATOM 1498 C C . HIS A 1 191 ? -15.024 1.726 -1.518 1.00 95.94 191 HIS A C 1
ATOM 1500 O O . HIS A 1 191 ? -14.880 2.449 -0.533 1.00 95.94 191 HIS A O 1
ATOM 1506 N N . ALA A 1 192 ? -14.690 0.430 -1.509 1.00 96.38 192 ALA A N 1
ATOM 1507 C CA . ALA A 1 192 ? -14.156 -0.252 -0.331 1.00 96.38 192 ALA A CA 1
ATOM 1508 C C . ALA A 1 192 ? -12.833 0.372 0.155 1.00 96.38 192 ALA A C 1
ATOM 1510 O O . ALA A 1 192 ? -12.666 0.606 1.349 1.00 96.38 192 ALA A O 1
ATOM 1511 N N . LEU A 1 193 ? -11.910 0.727 -0.750 1.00 97.69 193 LEU A N 1
ATOM 1512 C CA . LEU A 1 193 ? -10.661 1.414 -0.397 1.00 97.69 193 LEU A CA 1
ATOM 1513 C C . LEU A 1 193 ? -10.894 2.814 0.179 1.00 97.69 193 LEU A C 1
ATOM 1515 O O . LEU A 1 193 ? -10.232 3.175 1.149 1.00 97.69 193 LEU A O 1
ATOM 1519 N N . ALA A 1 194 ? -11.818 3.597 -0.383 1.00 96.69 194 ALA A N 1
ATOM 1520 C CA . ALA A 1 194 ? -12.160 4.919 0.138 1.00 96.69 194 ALA A CA 1
ATOM 1521 C C . ALA A 1 194 ? -12.787 4.831 1.543 1.00 96.69 194 ALA A C 1
ATOM 1523 O O . ALA A 1 194 ? -12.377 5.563 2.445 1.00 96.69 194 ALA A O 1
ATOM 1524 N N . ARG A 1 195 ? -13.711 3.881 1.753 1.00 94.81 195 ARG A N 1
ATOM 1525 C CA . ARG A 1 195 ? -14.347 3.610 3.053 1.00 94.81 195 ARG A CA 1
ATOM 1526 C C . ARG A 1 195 ? -13.339 3.129 4.097 1.00 94.81 195 ARG A C 1
ATOM 1528 O O . ARG A 1 195 ? -13.252 3.695 5.182 1.00 94.81 195 ARG A O 1
ATOM 1535 N N . LEU A 1 196 ? -12.525 2.128 3.765 1.00 95.75 196 LEU A N 1
ATOM 1536 C CA . LEU A 1 196 ? -11.501 1.612 4.676 1.00 95.75 196 LEU A CA 1
ATOM 1537 C C . LEU A 1 196 ? -10.421 2.653 4.985 1.00 95.75 196 LEU A C 1
ATOM 1539 O O . LEU A 1 196 ? -9.874 2.644 6.084 1.00 95.75 196 LEU A O 1
ATOM 1543 N N . ARG A 1 197 ? -10.137 3.580 4.059 1.00 96.50 197 ARG A N 1
ATOM 1544 C CA . ARG A 1 197 ? -9.220 4.695 4.308 1.00 96.50 197 ARG A CA 1
ATOM 1545 C C . ARG A 1 197 ? -9.741 5.647 5.383 1.00 96.50 197 ARG A C 1
ATOM 1547 O O . ARG A 1 197 ? -8.936 6.065 6.211 1.00 96.50 197 ARG A O 1
ATOM 1554 N N . SER A 1 198 ? -11.037 5.978 5.397 1.00 94.00 198 SER A N 1
ATOM 1555 C CA . SER A 1 198 ? -11.599 6.858 6.436 1.00 94.00 198 SER A CA 1
ATOM 1556 C C . SER A 1 198 ? -11.555 6.200 7.820 1.00 94.00 198 SER A C 1
ATOM 1558 O O . SER A 1 198 ? -11.309 6.872 8.812 1.00 94.00 198 SER A O 1
ATOM 1560 N N . LEU A 1 199 ? -11.710 4.873 7.881 1.00 92.19 199 LEU A N 1
ATOM 1561 C CA . LEU A 1 199 ? -11.596 4.077 9.109 1.00 92.19 199 LEU A CA 1
ATOM 1562 C C . LEU A 1 199 ? -10.145 3.750 9.513 1.00 92.19 199 LEU A C 1
ATOM 1564 O O . LEU A 1 199 ? -9.907 3.176 10.576 1.00 92.19 199 LEU A O 1
ATOM 1568 N N . ASN A 1 200 ? -9.152 4.071 8.678 1.00 93.56 200 ASN A N 1
ATOM 1569 C CA . ASN A 1 200 ? -7.796 3.550 8.846 1.00 93.56 200 ASN A CA 1
ATOM 1570 C C . ASN A 1 200 ? -7.095 4.075 10.113 1.00 93.56 200 ASN A C 1
ATOM 1572 O O . ASN A 1 200 ? -6.293 3.347 10.686 1.00 93.56 200 ASN A O 1
ATOM 1576 N N . SER A 1 201 ? -7.412 5.285 10.586 1.00 90.62 201 SER A N 1
ATOM 1577 C CA . SER A 1 201 ? -6.941 5.810 11.881 1.00 90.62 201 SER A CA 1
ATOM 1578 C C . SER A 1 201 ? -7.424 4.941 13.051 1.00 90.62 201 SER A C 1
ATOM 1580 O O . SER A 1 201 ? -6.609 4.445 13.830 1.00 90.62 201 SER A O 1
ATOM 1582 N N . LEU A 1 202 ? -8.732 4.670 13.101 1.00 90.25 202 LEU A N 1
ATOM 1583 C CA . LEU A 1 202 ? -9.392 3.813 14.096 1.00 90.25 202 LEU A CA 1
ATOM 1584 C C . LEU A 1 202 ? -8.954 2.343 14.015 1.00 90.25 202 LEU A C 1
ATOM 1586 O O . LEU A 1 202 ? -9.088 1.596 14.982 1.00 90.25 202 LEU A O 1
ATOM 1590 N N . HIS A 1 203 ? -8.472 1.894 12.854 1.00 91.56 203 HIS A N 1
ATOM 1591 C CA . HIS A 1 203 ? -7.925 0.548 12.685 1.00 91.56 203 HIS A CA 1
ATOM 1592 C C . HIS A 1 203 ? -6.441 0.481 13.078 1.00 91.56 203 HIS A C 1
ATOM 1594 O O . HIS A 1 203 ? -6.019 -0.524 13.642 1.00 91.56 203 HIS A O 1
ATOM 1600 N N . ILE A 1 204 ? -5.652 1.538 12.845 1.00 92.56 204 ILE A N 1
ATOM 1601 C CA . ILE A 1 204 ? -4.244 1.609 13.275 1.00 92.56 204 ILE A CA 1
ATOM 1602 C C . ILE A 1 204 ? -4.131 1.544 14.803 1.00 92.56 204 ILE A C 1
ATOM 1604 O O . ILE A 1 204 ? -3.261 0.834 15.300 1.00 92.56 204 ILE A O 1
ATOM 1608 N N . SER A 1 205 ? -5.012 2.219 15.552 1.00 90.19 205 SER A N 1
ATOM 1609 C CA . SER A 1 205 ? -4.988 2.192 17.026 1.00 90.19 205 SER A CA 1
ATOM 1610 C C . SER A 1 205 ? -5.302 0.814 17.627 1.00 90.19 205 SER A C 1
ATOM 1612 O O . SER A 1 205 ? -4.864 0.522 18.737 1.00 90.19 205 SER A O 1
ATOM 1614 N N . LYS A 1 206 ? -6.015 -0.051 16.893 1.00 91.06 206 LYS A N 1
ATOM 1615 C CA . LYS A 1 206 ? -6.379 -1.416 17.319 1.00 91.06 206 LYS A CA 1
ATOM 1616 C C . LYS A 1 206 ? -5.303 -2.465 17.026 1.00 91.06 206 LYS A C 1
ATOM 1618 O O . LYS A 1 206 ? -5.396 -3.583 17.527 1.00 91.06 206 LYS A O 1
ATOM 1623 N N . ILE A 1 207 ? -4.302 -2.143 16.207 1.00 92.62 207 ILE A N 1
ATOM 1624 C CA . ILE A 1 207 ? -3.259 -3.088 15.791 1.00 92.62 207 ILE A CA 1
ATOM 1625 C C . ILE A 1 207 ? -2.023 -2.919 16.669 1.00 92.62 207 ILE A C 1
ATOM 1627 O O . ILE A 1 207 ? -1.539 -1.806 16.877 1.00 92.62 207 ILE A O 1
ATOM 1631 N N . LYS A 1 208 ? -1.472 -4.040 17.155 1.00 92.56 208 LYS A N 1
ATOM 1632 C CA . LYS A 1 208 ? -0.221 -4.031 17.926 1.00 92.56 208 LYS A CA 1
ATOM 1633 C C . LYS A 1 208 ? 0.892 -3.346 17.125 1.00 92.56 208 LYS A C 1
ATOM 1635 O O . LYS A 1 208 ? 1.092 -3.626 15.938 1.00 92.56 208 LYS A O 1
ATOM 1640 N N . ARG A 1 209 ? 1.650 -2.469 17.794 1.00 91.25 209 ARG A N 1
ATOM 1641 C CA . ARG A 1 209 ? 2.830 -1.808 17.213 1.00 91.25 209 ARG A CA 1
ATOM 1642 C C . ARG A 1 209 ? 3.771 -2.868 16.621 1.00 91.25 209 ARG A C 1
ATOM 1644 O O . ARG A 1 209 ? 3.898 -3.960 17.156 1.00 91.25 209 ARG A O 1
ATOM 1651 N N . GLY A 1 210 ? 4.393 -2.562 15.484 1.00 91.56 210 GLY A N 1
ATOM 1652 C CA . GLY A 1 210 ? 5.325 -3.470 14.805 1.00 91.56 210 GLY A CA 1
ATOM 1653 C C . GLY A 1 210 ? 4.705 -4.505 13.852 1.00 91.56 210 GLY A C 1
ATOM 1654 O O . GLY A 1 210 ? 5.365 -4.844 12.873 1.00 91.56 210 GLY A O 1
ATOM 1655 N N . LEU A 1 211 ? 3.439 -4.930 14.003 1.00 93.88 211 LEU A N 1
ATOM 1656 C CA . LEU A 1 211 ? 2.839 -5.928 13.088 1.00 93.88 211 LEU A CA 1
ATOM 1657 C C . LEU A 1 211 ? 2.831 -5.475 11.616 1.00 93.88 211 LEU A C 1
ATOM 1659 O O . LEU A 1 211 ? 3.145 -6.255 10.716 1.00 93.88 211 LEU A O 1
ATOM 1663 N N . LYS A 1 212 ? 2.607 -4.178 11.366 1.00 94.81 212 LYS A N 1
ATOM 1664 C CA . LYS A 1 212 ? 2.723 -3.592 10.021 1.00 94.81 212 LYS A CA 1
ATOM 1665 C C . LYS A 1 212 ? 4.135 -3.737 9.427 1.00 94.81 212 LYS A C 1
ATOM 1667 O O . LYS A 1 212 ? 4.255 -3.921 8.219 1.00 94.81 212 LYS A O 1
ATOM 1672 N N . LYS A 1 213 ? 5.194 -3.662 10.246 1.00 94.75 213 LYS A N 1
ATOM 1673 C CA . LYS A 1 213 ? 6.582 -3.887 9.799 1.00 94.75 213 LYS A CA 1
ATOM 1674 C C . LYS A 1 213 ? 6.752 -5.346 9.373 1.00 94.75 213 LYS A C 1
ATOM 1676 O O . LYS A 1 213 ? 7.215 -5.588 8.269 1.00 94.75 213 LYS A O 1
ATOM 1681 N N . VAL A 1 214 ? 6.288 -6.290 10.198 1.00 95.38 214 VAL A N 1
ATOM 1682 C CA . VAL A 1 214 ? 6.302 -7.734 9.896 1.00 95.38 214 VAL A CA 1
ATOM 1683 C C . VAL A 1 214 ? 5.595 -8.046 8.571 1.00 95.38 214 VAL A C 1
ATOM 1685 O O . VAL A 1 214 ? 6.137 -8.779 7.749 1.00 95.38 214 VAL A O 1
ATOM 1688 N N . PHE A 1 215 ? 4.424 -7.452 8.320 1.00 97.06 215 PHE A N 1
ATOM 1689 C CA . PHE A 1 215 ? 3.731 -7.583 7.033 1.00 97.06 215 PHE A CA 1
ATOM 1690 C C . PHE A 1 215 ? 4.568 -7.084 5.849 1.00 97.06 215 PHE A C 1
ATOM 1692 O O . PHE A 1 215 ? 4.708 -7.792 4.857 1.00 97.06 215 PHE A O 1
ATOM 1699 N N . LEU A 1 216 ? 5.127 -5.875 5.945 1.00 96.69 216 LEU A N 1
ATOM 1700 C CA . LEU A 1 216 ? 5.889 -5.265 4.850 1.00 96.69 216 LEU A CA 1
ATOM 1701 C C . LEU A 1 216 ? 7.218 -5.987 4.592 1.00 96.69 216 LEU A C 1
ATOM 1703 O O . LEU A 1 216 ? 7.648 -6.046 3.444 1.00 96.69 216 LEU A O 1
ATOM 1707 N N . SER A 1 217 ? 7.809 -6.589 5.626 1.00 95.62 217 SER A N 1
ATOM 1708 C CA . SER A 1 217 ? 8.980 -7.464 5.514 1.00 95.62 217 SER A CA 1
ATOM 1709 C C . SER A 1 217 ? 8.643 -8.740 4.733 1.00 95.62 217 SER A C 1
ATOM 1711 O O . SER A 1 217 ? 9.248 -9.008 3.699 1.00 95.62 217 SER A O 1
ATOM 1713 N N . LYS A 1 218 ? 7.567 -9.452 5.107 1.00 95.62 218 LYS A N 1
ATOM 1714 C CA . LYS A 1 218 ? 7.064 -10.618 4.348 1.00 95.62 218 LYS A CA 1
ATOM 1715 C C . LYS A 1 218 ? 6.694 -10.269 2.902 1.00 95.62 218 LYS A C 1
ATOM 1717 O O . LYS A 1 218 ? 6.925 -11.056 1.987 1.00 95.62 218 LYS A O 1
ATOM 1722 N N . LEU A 1 219 ? 6.109 -9.089 2.688 1.00 96.31 219 LEU A N 1
ATOM 1723 C CA . LEU A 1 219 ? 5.766 -8.576 1.361 1.00 96.31 219 LEU A CA 1
ATOM 1724 C C . LEU A 1 219 ? 7.026 -8.333 0.509 1.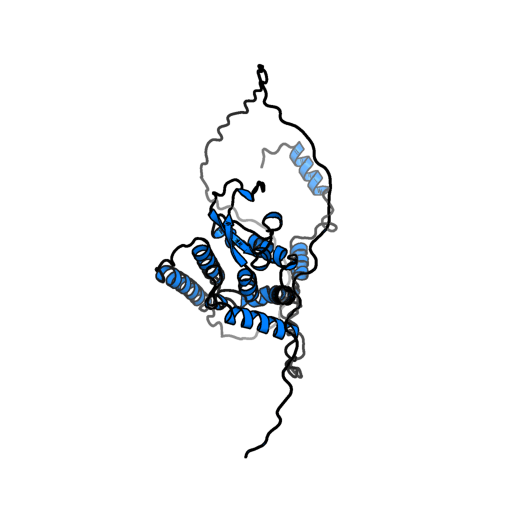00 96.31 219 LEU A C 1
ATOM 1726 O O . LEU A 1 219 ? 7.030 -8.646 -0.680 1.00 96.31 219 LEU A O 1
ATOM 1730 N N . TRP A 1 220 ? 8.091 -7.811 1.124 1.00 96.38 220 TRP A N 1
ATOM 1731 C CA . TRP A 1 220 ? 9.400 -7.593 0.507 1.00 96.38 220 TRP A CA 1
ATOM 1732 C C . TRP A 1 220 ? 10.112 -8.909 0.153 1.00 96.38 220 TRP A C 1
ATOM 1734 O O . TRP A 1 220 ? 10.619 -9.046 -0.958 1.00 96.38 220 TRP A O 1
ATOM 1744 N N . GLU A 1 221 ? 10.092 -9.902 1.045 1.00 95.00 221 GLU A N 1
ATOM 1745 C CA . GLU A 1 221 ? 10.672 -11.231 0.794 1.00 95.00 221 GLU A CA 1
ATOM 1746 C C . GLU A 1 221 ? 10.025 -11.913 -0.422 1.00 95.00 221 GLU A C 1
ATOM 1748 O O . GLU A 1 221 ? 10.722 -12.294 -1.367 1.00 95.00 221 GLU A O 1
ATOM 1753 N N . ARG A 1 222 ? 8.684 -11.976 -0.452 1.00 94.69 222 ARG A N 1
ATOM 1754 C CA . ARG A 1 222 ? 7.917 -12.541 -1.581 1.00 94.69 222 ARG A CA 1
ATOM 1755 C C . ARG A 1 222 ? 8.163 -11.793 -2.887 1.00 94.69 222 ARG A C 1
ATOM 1757 O O . ARG A 1 222 ? 8.270 -12.413 -3.941 1.00 94.69 222 ARG A O 1
ATOM 1764 N N . LEU A 1 223 ? 8.273 -10.465 -2.825 1.00 95.38 223 LEU A N 1
ATOM 1765 C CA . LEU A 1 223 ? 8.569 -9.634 -3.989 1.00 95.38 223 LEU A CA 1
ATOM 1766 C C . LEU A 1 223 ? 9.911 -10.006 -4.641 1.00 95.38 223 LEU A C 1
ATOM 1768 O O . LEU A 1 223 ? 10.056 -9.871 -5.851 1.00 95.38 223 LEU A O 1
ATOM 1772 N N . HIS A 1 224 ? 10.891 -10.450 -3.856 1.00 93.56 224 HIS A N 1
ATOM 1773 C CA . HIS A 1 224 ? 12.254 -10.724 -4.316 1.00 93.56 224 HIS A CA 1
ATOM 1774 C C . HIS A 1 224 ? 12.564 -12.216 -4.531 1.00 93.56 224 HIS A C 1
ATOM 1776 O O . HIS A 1 224 ? 13.725 -12.546 -4.762 1.00 93.56 224 HIS A O 1
ATOM 1782 N N . ASN A 1 225 ? 11.573 -13.121 -4.468 1.00 87.25 225 ASN A N 1
ATOM 1783 C CA . ASN A 1 225 ? 11.810 -14.578 -4.433 1.00 87.25 225 ASN A CA 1
ATOM 1784 C C . ASN A 1 225 ? 12.835 -14.986 -3.360 1.00 87.25 225 ASN A C 1
ATOM 1786 O O . ASN A 1 225 ? 13.579 -15.954 -3.523 1.00 87.25 225 ASN A O 1
ATOM 1790 N N . LEU A 1 226 ? 12.889 -14.250 -2.249 1.00 76.69 226 LEU A N 1
ATOM 1791 C CA . LEU A 1 226 ? 13.626 -14.723 -1.094 1.00 76.69 226 LEU A CA 1
ATOM 1792 C C . LEU A 1 226 ? 12.787 -15.848 -0.500 1.00 76.69 226 LEU A C 1
ATOM 1794 O O . LEU A 1 226 ? 11.744 -15.588 0.102 1.00 76.69 226 LEU A O 1
ATOM 1798 N N . GLU A 1 227 ? 13.232 -17.088 -0.729 1.00 58.88 227 GLU A N 1
ATOM 1799 C CA . GLU A 1 227 ? 12.712 -18.272 -0.042 1.00 58.88 227 GLU A CA 1
ATOM 1800 C C . GLU A 1 227 ? 12.506 -17.926 1.433 1.00 58.88 227 GLU A C 1
ATOM 1802 O O . GLU A 1 227 ? 13.444 -17.379 2.034 1.00 58.88 227 GLU A O 1
ATOM 1807 N N . PRO A 1 228 ? 11.311 -18.177 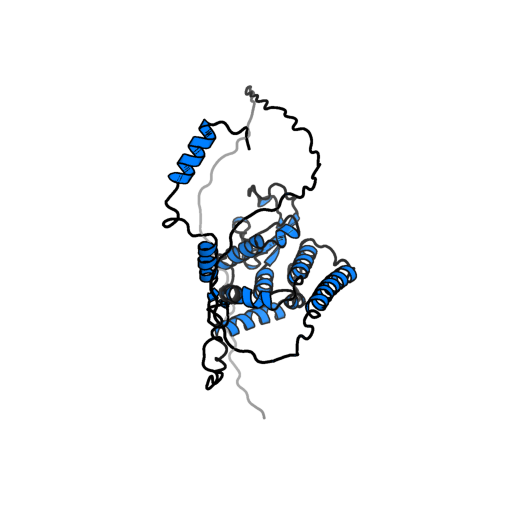2.011 1.00 58.75 228 PRO A N 1
ATOM 1808 C CA . PRO A 1 228 ? 11.001 -17.738 3.360 1.00 58.75 228 PRO A CA 1
ATOM 1809 C C . PRO A 1 228 ? 12.109 -18.192 4.296 1.00 58.75 228 PRO A C 1
ATOM 1811 O O . PRO A 1 228 ? 12.299 -19.396 4.497 1.00 58.75 228 PRO A O 1
ATOM 1814 N N . ARG A 1 229 ? 12.879 -17.240 4.840 1.00 53.69 229 ARG A N 1
ATOM 1815 C CA . ARG A 1 229 ? 13.981 -17.584 5.735 1.00 53.69 229 ARG A CA 1
ATOM 1816 C C . ARG A 1 229 ? 13.366 -18.350 6.893 1.00 53.69 229 ARG A C 1
ATOM 1818 O O . ARG A 1 229 ? 12.620 -17.785 7.684 1.00 53.69 229 ARG A O 1
ATOM 1825 N N . ALA A 1 230 ? 13.710 -19.632 7.012 1.00 51.03 230 ALA A N 1
ATOM 1826 C CA . ALA A 1 230 ? 13.153 -20.529 8.024 1.00 51.03 230 ALA A CA 1
ATOM 1827 C C . ALA A 1 230 ? 13.516 -20.134 9.474 1.00 51.03 230 ALA A C 1
ATOM 1829 O O . ALA A 1 230 ? 13.148 -20.834 10.416 1.00 51.03 230 ALA A O 1
ATOM 1830 N N . SER A 1 231 ? 14.169 -18.980 9.663 1.00 51.47 231 SER A N 1
ATOM 1831 C CA . SER A 1 231 ? 14.183 -18.219 10.909 1.00 51.47 231 SER A CA 1
ATOM 1832 C C . SER A 1 231 ? 12.783 -17.678 11.235 1.00 51.47 231 SER A C 1
ATOM 1834 O O . SER A 1 231 ? 12.517 -16.478 11.284 1.00 51.47 231 SER A O 1
ATOM 1836 N N . SER A 1 232 ? 11.882 -18.609 11.554 1.00 57.16 232 SER A N 1
ATOM 1837 C CA . SER A 1 232 ? 10.711 -18.302 12.377 1.00 57.16 232 SER A CA 1
ATOM 1838 C C . SER A 1 232 ? 11.148 -17.642 13.687 1.00 57.16 232 SER A C 1
ATOM 1840 O O . SER A 1 232 ? 10.396 -16.844 14.228 1.00 57.16 232 SER A O 1
ATOM 1842 N N . ASN A 1 233 ? 12.373 -17.925 14.148 1.00 63.22 233 ASN A N 1
ATOM 1843 C CA . ASN A 1 233 ? 12.989 -17.358 15.341 1.00 63.22 233 ASN A CA 1
ATOM 1844 C C . ASN A 1 233 ? 13.086 -15.827 15.279 1.00 63.22 233 ASN A C 1
ATOM 1846 O O . ASN A 1 233 ? 12.504 -15.203 16.146 1.00 63.22 233 ASN A O 1
ATOM 1850 N N . ASP A 1 234 ? 13.655 -15.199 14.240 1.00 66.19 234 ASP A N 1
ATOM 1851 C CA . ASP A 1 234 ? 13.744 -13.719 14.185 1.00 66.19 234 ASP A CA 1
ATOM 1852 C C . ASP A 1 234 ? 12.355 -13.037 14.209 1.00 66.19 234 ASP A C 1
ATOM 1854 O O . ASP A 1 234 ? 12.172 -11.944 14.758 1.00 66.19 234 ASP A O 1
ATOM 1858 N N . LEU A 1 235 ? 11.344 -13.691 13.625 1.00 70.06 235 LEU A N 1
ATOM 1859 C CA . LEU A 1 235 ? 9.950 -13.240 13.655 1.00 70.06 235 LEU A CA 1
ATOM 1860 C C . LEU A 1 235 ? 9.292 -13.453 15.022 1.00 70.06 235 LEU A C 1
ATOM 1862 O O . LEU A 1 235 ? 8.568 -12.575 15.488 1.00 70.06 235 LEU A O 1
ATOM 1866 N N . ILE A 1 236 ? 9.541 -14.598 15.656 1.00 72.62 236 ILE A N 1
ATOM 1867 C CA . ILE A 1 236 ? 9.104 -14.920 17.016 1.00 72.62 236 ILE A CA 1
ATOM 1868 C C . ILE A 1 236 ? 9.764 -13.962 18.007 1.00 72.62 236 ILE A C 1
ATOM 1870 O O . ILE A 1 236 ? 9.061 -13.411 18.840 1.00 72.62 236 ILE A O 1
ATOM 1874 N N . ASP A 1 237 ? 11.053 -13.673 17.864 1.00 76.88 237 ASP A N 1
ATOM 1875 C CA . ASP A 1 237 ? 11.814 -12.742 18.691 1.00 76.88 237 ASP A CA 1
ATOM 1876 C C . ASP A 1 237 ? 11.307 -11.311 18.501 1.00 76.88 237 ASP A C 1
ATOM 1878 O O . ASP A 1 237 ? 11.027 -10.638 19.487 1.00 76.88 237 ASP A O 1
ATOM 1882 N N . THR A 1 238 ? 11.024 -10.883 17.264 1.00 76.12 238 THR A N 1
ATOM 1883 C CA . THR A 1 238 ? 10.349 -9.596 17.005 1.00 76.12 238 THR A CA 1
ATOM 1884 C C . THR A 1 238 ? 8.965 -9.535 17.672 1.00 76.12 238 THR A C 1
ATOM 1886 O O . THR A 1 238 ? 8.599 -8.518 18.259 1.00 76.12 238 THR A O 1
ATOM 1889 N N . ILE A 1 239 ? 8.166 -10.606 17.598 1.00 77.50 239 ILE A N 1
ATOM 1890 C CA . ILE A 1 239 ? 6.832 -10.676 18.223 1.00 77.50 239 ILE A CA 1
ATOM 1891 C C . ILE A 1 239 ? 6.937 -10.706 19.756 1.00 77.50 239 ILE A C 1
ATOM 1893 O O . ILE A 1 239 ? 6.138 -10.059 20.435 1.00 77.50 239 ILE A O 1
ATOM 1897 N N . ASN A 1 240 ? 7.918 -11.420 20.301 1.00 80.94 240 ASN A N 1
ATOM 1898 C CA . ASN A 1 240 ? 8.192 -11.523 21.728 1.00 80.94 240 ASN A CA 1
ATOM 1899 C C . ASN A 1 240 ? 8.682 -10.186 22.279 1.00 80.94 240 ASN A C 1
ATOM 1901 O O . ASN A 1 240 ? 8.143 -9.731 23.277 1.00 80.94 240 ASN A O 1
ATOM 1905 N N . GLU A 1 241 ? 9.603 -9.505 21.598 1.00 84.06 241 GLU A N 1
ATOM 1906 C CA . GLU A 1 241 ? 10.075 -8.167 21.961 1.00 84.06 241 GLU A CA 1
ATOM 1907 C C . GLU A 1 241 ? 8.922 -7.146 21.953 1.00 84.06 241 GLU A C 1
ATOM 1909 O O . GLU A 1 241 ? 8.758 -6.391 22.913 1.00 84.06 241 GLU A O 1
ATOM 1914 N N . ILE A 1 242 ? 8.048 -7.187 20.935 1.00 79.00 242 ILE A N 1
ATOM 1915 C CA . ILE A 1 242 ? 6.813 -6.383 20.891 1.00 79.00 242 ILE A CA 1
ATOM 1916 C C . ILE A 1 242 ? 5.896 -6.688 22.089 1.00 79.00 242 ILE A C 1
ATOM 1918 O O . ILE A 1 242 ? 5.309 -5.764 22.652 1.00 79.00 242 ILE A O 1
ATOM 1922 N N . ASN A 1 243 ? 5.746 -7.958 22.482 1.00 79.19 243 ASN A N 1
ATOM 1923 C CA . ASN A 1 243 ? 4.916 -8.338 23.630 1.00 79.19 243 ASN A CA 1
ATOM 1924 C C . ASN A 1 243 ? 5.562 -7.934 24.973 1.00 79.19 243 ASN A C 1
ATOM 1926 O O . ASN A 1 243 ? 4.849 -7.455 25.854 1.00 79.19 243 ASN A O 1
ATOM 1930 N N . SER A 1 244 ? 6.884 -8.063 25.127 1.00 83.88 244 SER A N 1
ATOM 1931 C CA . SER A 1 244 ? 7.622 -7.670 26.338 1.00 83.88 244 SER A CA 1
ATOM 1932 C C . SER A 1 244 ? 7.531 -6.165 26.590 1.00 83.88 244 SER A C 1
ATOM 1934 O O . SER A 1 244 ? 7.178 -5.753 27.692 1.00 83.88 244 SER A O 1
ATOM 1936 N N . GLN A 1 245 ? 7.698 -5.336 25.549 1.00 78.19 245 GLN A N 1
ATOM 1937 C CA . GLN A 1 245 ? 7.553 -3.872 25.642 1.00 78.19 245 GLN A CA 1
ATOM 1938 C C . GLN A 1 245 ? 6.156 -3.403 26.106 1.00 78.19 245 GLN A C 1
ATOM 1940 O O . GLN A 1 245 ? 5.991 -2.229 26.450 1.00 78.19 245 GLN A O 1
ATOM 1945 N N . MET A 1 246 ? 5.143 -4.281 26.101 1.00 69.94 246 MET A N 1
ATOM 1946 C CA . MET A 1 246 ? 3.805 -3.983 26.626 1.00 69.94 246 MET A CA 1
ATOM 1947 C C . MET A 1 246 ? 3.646 -4.293 28.121 1.00 69.94 246 MET A C 1
ATOM 1949 O O . MET A 1 246 ? 2.837 -3.633 28.769 1.00 69.94 246 MET A O 1
ATOM 1953 N N . GLN A 1 247 ? 4.387 -5.257 28.683 1.00 73.19 247 GLN A N 1
ATOM 1954 C CA . GLN A 1 247 ? 4.246 -5.632 30.099 1.00 73.19 247 GLN A CA 1
ATOM 1955 C C . GLN A 1 247 ? 4.786 -4.535 31.030 1.00 73.19 247 GLN A C 1
ATOM 1957 O O . GLN A 1 247 ? 4.117 -4.168 32.001 1.00 73.19 247 GLN A O 1
ATOM 1962 N N . ASP A 1 248 ? 5.910 -3.917 30.658 1.00 68.56 248 ASP A N 1
ATOM 1963 C CA . ASP A 1 248 ? 6.547 -2.838 31.427 1.00 68.56 248 ASP A CA 1
ATOM 1964 C C . ASP A 1 248 ? 5.691 -1.559 31.528 1.00 68.56 248 ASP A C 1
ATOM 1966 O O . ASP A 1 248 ? 5.889 -0.748 32.430 1.00 68.56 248 ASP A O 1
ATOM 1970 N N . GLN A 1 249 ? 4.703 -1.370 30.642 1.00 61.00 249 GLN A N 1
ATOM 1971 C CA . GLN A 1 249 ? 3.829 -0.185 30.645 1.00 61.00 249 GLN A CA 1
ATOM 1972 C C . GLN A 1 249 ? 2.576 -0.339 31.525 1.00 61.00 249 GLN A C 1
ATOM 1974 O O . GLN A 1 249 ? 1.905 0.656 31.789 1.00 61.00 249 GLN A O 1
ATOM 1979 N N . SER A 1 250 ? 2.261 -1.547 32.013 1.00 59.44 250 SER A N 1
ATOM 1980 C CA . SER A 1 250 ? 1.091 -1.792 32.882 1.00 59.44 250 SER A CA 1
ATOM 1981 C C . SER A 1 250 ? 1.382 -1.816 34.389 1.00 59.44 250 SER A C 1
ATOM 1983 O O . SER A 1 250 ? 0.447 -1.840 35.182 1.00 59.44 250 SER A O 1
ATOM 1985 N N . GLY A 1 251 ? 2.653 -1.783 34.809 1.00 52.09 251 GLY A N 1
ATOM 1986 C CA . GLY A 1 251 ? 3.054 -1.917 36.222 1.00 52.09 251 GLY A CA 1
ATOM 1987 C C . GLY A 1 251 ? 3.103 -0.617 37.043 1.00 52.09 251 GLY A C 1
ATOM 1988 O O . GLY A 1 251 ? 3.625 -0.629 38.155 1.00 52.09 251 GLY A O 1
ATOM 1989 N N . GLY A 1 252 ? 2.640 0.509 36.487 1.00 50.06 252 GLY A N 1
ATOM 1990 C CA . GLY A 1 252 ? 2.877 1.858 37.025 1.00 50.06 252 GLY A CA 1
ATOM 1991 C C . GLY A 1 252 ? 1.794 2.448 37.935 1.00 50.06 252 GLY A C 1
ATOM 1992 O O . GLY A 1 252 ? 1.979 3.559 38.423 1.00 50.06 252 GLY A O 1
ATOM 1993 N N . ALA A 1 253 ? 0.680 1.750 38.166 1.00 51.91 253 ALA A N 1
ATOM 1994 C CA . ALA A 1 253 ? -0.347 2.175 39.117 1.00 51.91 253 ALA A CA 1
ATOM 1995 C C . ALA A 1 253 ? -0.065 1.540 40.486 1.00 51.91 253 ALA A C 1
ATOM 1997 O O . ALA A 1 253 ? -0.462 0.404 40.737 1.00 51.91 253 ALA A O 1
ATOM 1998 N N . LYS A 1 254 ? 0.668 2.262 41.339 1.00 55.72 254 LYS A N 1
ATOM 1999 C CA . LYS A 1 254 ? 0.741 1.970 42.775 1.00 55.72 254 LYS A CA 1
ATOM 2000 C C . LYS A 1 254 ? -0.226 2.867 43.525 1.00 55.72 254 LYS A C 1
ATOM 2002 O O . LYS A 1 254 ? -0.427 4.017 43.146 1.00 55.72 254 LYS A O 1
ATOM 2007 N N . ASP A 1 255 ? -0.795 2.300 44.571 1.00 56.16 255 ASP A N 1
ATOM 2008 C CA . ASP A 1 255 ? -1.871 2.875 45.359 1.00 56.16 255 ASP A CA 1
ATOM 2009 C C . ASP A 1 255 ? -1.385 4.094 46.165 1.00 56.16 255 ASP A C 1
ATOM 2011 O O . ASP A 1 255 ? -0.476 3.980 46.987 1.00 56.16 255 ASP A O 1
ATOM 2015 N N . GLU A 1 256 ? -2.019 5.249 45.949 1.00 56.62 256 GLU A N 1
ATOM 2016 C CA . GLU A 1 256 ? -2.066 6.356 46.913 1.00 56.62 256 GLU A CA 1
ATOM 2017 C C . GLU A 1 256 ? -3.525 6.525 47.368 1.00 56.62 256 GLU A C 1
ATOM 2019 O O . GLU A 1 256 ? -4.279 7.364 46.874 1.00 56.62 256 GLU A O 1
ATOM 2024 N N . GLU A 1 257 ? -3.926 5.654 48.293 1.00 62.25 257 GLU A N 1
ATOM 2025 C CA . GLU A 1 257 ? -5.098 5.809 49.162 1.00 62.25 257 GLU A CA 1
ATOM 2026 C C . GLU A 1 257 ? -4.598 6.178 50.581 1.00 62.25 257 GLU A C 1
ATOM 2028 O O . GLU A 1 257 ? -3.438 5.916 50.894 1.00 62.25 257 GLU A O 1
ATOM 2033 N N . GLU A 1 258 ? -5.460 6.777 51.422 1.00 52.84 258 GLU A N 1
ATOM 2034 C CA . GLU A 1 258 ? -5.145 7.474 52.697 1.00 52.84 258 GLU A CA 1
ATOM 2035 C C . GLU A 1 258 ? -4.398 8.831 52.540 1.00 52.84 258 GLU A C 1
ATOM 2037 O O . GLU A 1 258 ? -3.427 8.949 51.806 1.00 52.84 258 GLU A O 1
ATOM 2042 N N . VAL A 1 259 ? -4.774 9.951 53.186 1.00 50.12 259 VAL A N 1
ATOM 2043 C CA . VAL A 1 259 ? -5.720 10.213 54.297 1.00 50.12 259 VAL A CA 1
ATOM 2044 C C . VAL A 1 259 ? -6.504 11.517 54.045 1.00 50.12 259 VAL A C 1
ATOM 2046 O O . VAL A 1 259 ? -5.937 12.509 53.590 1.00 50.12 259 VAL A O 1
ATOM 2049 N N . ALA A 1 260 ? -7.782 11.575 54.439 1.00 52.12 260 ALA A N 1
ATOM 2050 C CA . ALA A 1 260 ? -8.556 12.821 54.502 1.00 52.12 260 ALA A CA 1
ATOM 2051 C C . ALA A 1 260 ? -8.602 13.406 55.931 1.00 52.12 260 ALA A C 1
ATOM 2053 O O . ALA A 1 260 ? -9.058 12.728 56.851 1.00 52.12 260 ALA A O 1
ATOM 2054 N N . ALA A 1 261 ? -8.213 14.679 56.116 1.00 41.19 261 ALA A N 1
ATOM 2055 C CA . ALA A 1 261 ? -8.474 15.433 57.353 1.00 41.19 261 ALA A CA 1
ATOM 2056 C C . ALA A 1 261 ? -8.506 16.972 57.162 1.00 41.19 261 ALA A C 1
ATOM 2058 O O . ALA A 1 261 ? -7.485 17.623 56.979 1.00 41.19 261 ALA A O 1
ATOM 2059 N N . SER A 1 262 ? -9.718 17.523 57.252 1.00 47.75 262 SER A N 1
ATOM 2060 C CA . SER A 1 262 ? -10.150 18.823 57.809 1.00 47.75 262 SER A CA 1
ATOM 2061 C C . SER A 1 262 ? -9.146 19.959 58.135 1.00 47.75 262 SER A C 1
ATOM 2063 O O . SER A 1 262 ? -8.314 19.827 59.027 1.00 47.75 262 SER A O 1
ATOM 2065 N N . GLY A 1 263 ? -9.407 21.162 57.594 1.00 34.38 263 GLY A N 1
ATOM 2066 C CA . GLY A 1 263 ? -8.897 22.468 58.076 1.00 34.38 263 GLY A CA 1
ATOM 2067 C C . GLY A 1 263 ? -9.063 23.568 57.009 1.00 34.38 263 GLY A C 1
ATOM 2068 O O . GLY A 1 263 ? -8.394 23.518 55.991 1.00 34.38 263 GLY A O 1
ATOM 2069 N N . SER A 1 264 ? -10.106 24.408 57.048 1.00 35.12 264 SER A N 1
ATOM 2070 C CA . SER A 1 264 ? -10.269 25.665 57.821 1.00 35.12 264 SER A CA 1
ATOM 2071 C C . SER A 1 264 ? -9.549 26.890 57.223 1.00 35.12 264 SER A C 1
ATOM 2073 O O . SER A 1 264 ? -8.389 26.814 56.840 1.00 35.12 264 SER A O 1
ATOM 2075 N N . LEU A 1 265 ? -10.259 28.027 57.173 1.00 44.44 265 LEU A N 1
ATOM 2076 C CA . LEU A 1 265 ? -9.807 29.312 56.617 1.00 44.44 265 LEU A CA 1
ATOM 2077 C C . LEU A 1 265 ? -8.629 29.929 57.392 1.00 44.44 265 LEU A C 1
ATOM 2079 O O . LEU A 1 265 ? -8.613 29.828 58.617 1.00 44.44 265 LEU A O 1
ATOM 2083 N N . VAL A 1 266 ? -7.791 30.708 56.690 1.00 45.22 266 VAL A N 1
ATOM 2084 C CA . VAL A 1 266 ? -7.470 32.125 57.007 1.00 45.22 266 VAL A CA 1
ATOM 2085 C C . VAL A 1 266 ? -6.869 32.848 55.785 1.00 45.22 266 VAL A C 1
ATOM 2087 O O . VAL A 1 266 ? -6.165 32.236 54.984 1.00 45.22 266 VAL A O 1
ATOM 2090 N N . ASP A 1 267 ? -7.145 34.151 55.670 1.00 41.84 267 ASP A N 1
ATOM 2091 C CA . ASP A 1 267 ? -6.362 35.129 54.893 1.00 41.84 267 ASP A CA 1
ATOM 2092 C C . ASP A 1 267 ? -4.916 35.250 55.415 1.00 41.84 267 ASP A C 1
ATOM 2094 O O . ASP A 1 267 ? -4.714 35.183 56.626 1.00 41.84 267 ASP A O 1
ATOM 2098 N N . ASP A 1 268 ? -3.951 35.579 54.543 1.00 36.47 268 ASP A N 1
ATOM 2099 C CA . ASP A 1 268 ? -3.128 36.793 54.729 1.00 36.47 268 ASP A CA 1
ATOM 2100 C C . ASP A 1 268 ? -2.442 37.243 53.418 1.00 36.47 268 ASP A C 1
ATOM 2102 O O . ASP A 1 268 ? -2.251 36.476 52.472 1.00 36.47 268 ASP A O 1
ATOM 2106 N N . SER A 1 269 ? -2.077 38.522 53.369 1.00 45.41 269 SER A N 1
ATOM 2107 C CA . SER A 1 269 ? -1.374 39.210 52.287 1.00 45.41 269 SER A CA 1
ATOM 2108 C C . SER A 1 269 ? 0.148 39.290 52.502 1.00 45.41 269 SER A C 1
ATOM 2110 O O . SER A 1 269 ? 0.672 39.012 53.573 1.00 45.41 269 SER A O 1
ATOM 2112 N N . SER A 1 270 ? 0.826 39.860 51.497 1.00 38.59 270 SER A N 1
ATOM 2113 C CA . SER A 1 270 ? 2.109 40.591 51.592 1.00 38.59 270 SER A CA 1
ATOM 2114 C C . SER A 1 270 ? 3.420 39.858 51.256 1.00 38.59 270 SER A C 1
ATOM 2116 O O . SER A 1 270 ? 3.987 39.103 52.033 1.00 38.59 270 SER A O 1
ATOM 2118 N N . THR A 1 271 ? 3.977 40.276 50.113 1.00 41.31 271 THR A N 1
ATOM 2119 C CA . THR A 1 271 ? 5.390 40.664 49.899 1.00 41.31 271 THR A CA 1
ATOM 2120 C C . THR A 1 271 ? 6.530 39.762 50.405 1.00 41.31 271 THR A C 1
ATOM 2122 O O . THR A 1 271 ? 6.834 39.757 51.598 1.00 41.31 271 THR A O 1
ATOM 2125 N N . LYS A 1 272 ? 7.385 39.302 49.474 1.00 38.69 272 LYS A N 1
ATOM 2126 C CA . LYS A 1 272 ? 8.780 39.796 49.444 1.00 38.69 272 LYS A CA 1
ATOM 2127 C C . LYS A 1 272 ? 9.502 39.608 48.105 1.00 38.69 272 LYS A C 1
ATOM 2129 O O . LYS A 1 272 ? 8.978 39.035 47.157 1.00 38.69 272 LYS A O 1
ATOM 2134 N N . GLU A 1 273 ? 10.685 40.204 48.058 1.00 38.62 273 GLU A N 1
ATOM 2135 C CA . GLU A 1 273 ? 11.485 40.602 46.901 1.00 38.62 273 GLU A CA 1
ATOM 2136 C C . GLU A 1 273 ? 12.861 39.886 46.916 1.00 38.62 273 GLU A C 1
ATOM 2138 O O . GLU A 1 273 ? 13.235 39.299 47.928 1.00 38.62 273 GLU A O 1
ATOM 2143 N N . MET A 1 274 ? 13.639 40.044 45.834 1.00 36.75 274 MET A N 1
ATOM 2144 C CA . MET A 1 274 ? 15.096 39.805 45.719 1.00 36.75 274 MET A CA 1
ATOM 2145 C C . MET A 1 274 ? 15.611 38.348 45.599 1.00 36.75 274 MET A C 1
ATOM 2147 O O . MET A 1 274 ? 15.908 37.704 46.592 1.00 36.75 274 MET A O 1
ATOM 2151 N N . ALA A 1 275 ? 15.813 37.909 44.344 1.00 35.72 275 ALA A N 1
ATOM 2152 C CA . ALA A 1 275 ? 17.115 37.623 43.687 1.00 35.72 275 ALA A CA 1
ATOM 2153 C C . ALA A 1 275 ? 18.239 36.817 44.434 1.00 35.72 275 ALA A C 1
ATOM 2155 O O . ALA A 1 275 ? 18.034 36.268 45.505 1.00 35.72 275 ALA A O 1
ATOM 2156 N N . PRO A 1 276 ? 19.436 36.637 43.835 1.00 57.00 276 PRO A N 1
ATOM 2157 C CA . PRO A 1 276 ? 19.711 35.630 42.805 1.00 57.00 276 PRO A CA 1
ATOM 2158 C C . PRO A 1 276 ? 20.792 34.611 43.240 1.00 57.00 276 PRO A C 1
ATOM 2160 O O . PRO A 1 276 ? 21.677 34.944 44.024 1.00 57.00 276 PRO A O 1
ATOM 2163 N N . VAL A 1 277 ? 20.796 33.397 42.670 1.00 38.06 277 VAL A N 1
ATOM 2164 C CA . VAL A 1 277 ? 21.867 32.400 42.904 1.00 38.06 277 VAL A CA 1
ATOM 2165 C C . VAL A 1 277 ? 22.423 31.857 41.582 1.00 38.06 277 VAL A C 1
ATOM 2167 O O . VAL A 1 277 ? 21.740 31.832 40.560 1.00 38.06 277 VAL A O 1
ATOM 2170 N N . THR A 1 278 ? 23.714 31.534 41.616 1.00 37.72 278 THR A N 1
ATOM 2171 C CA . THR A 1 278 ? 24.663 31.478 40.499 1.00 37.72 278 THR A CA 1
ATOM 2172 C C . THR A 1 278 ? 24.841 30.109 39.845 1.00 37.72 278 THR A C 1
ATOM 2174 O O . THR A 1 278 ? 24.551 29.076 40.439 1.00 37.72 278 THR A O 1
ATOM 2177 N N . ASP A 1 279 ? 25.415 30.165 38.640 1.00 31.36 279 ASP A N 1
ATOM 2178 C CA . ASP A 1 279 ? 26.159 29.141 37.895 1.00 31.36 279 ASP A CA 1
ATOM 2179 C C . ASP A 1 279 ? 26.410 27.772 38.555 1.00 31.36 279 ASP A C 1
ATOM 2181 O O . ASP A 1 279 ? 26.985 27.650 39.637 1.00 31.36 279 ASP A O 1
ATOM 2185 N N . THR A 1 280 ? 26.205 26.714 37.768 1.00 37.25 280 THR A N 1
ATOM 2186 C CA . THR A 1 280 ? 27.134 25.577 37.777 1.00 37.25 280 THR A CA 1
ATOM 2187 C C . THR A 1 280 ? 27.406 25.143 36.340 1.00 37.25 280 THR A C 1
ATOM 2189 O O . THR A 1 280 ? 26.497 24.869 35.559 1.00 37.25 280 THR A O 1
ATOM 2192 N N . THR A 1 281 ? 28.686 25.142 35.987 1.00 39.09 281 THR A N 1
ATOM 2193 C CA . THR A 1 281 ? 29.220 24.777 34.676 1.00 39.09 281 THR A CA 1
ATOM 2194 C C . THR A 1 281 ? 29.125 23.272 34.439 1.00 39.09 281 THR A C 1
ATOM 2196 O O . THR A 1 281 ? 29.311 22.487 35.366 1.00 39.09 281 THR A O 1
ATOM 2199 N N . ASN A 1 282 ? 28.955 22.844 33.182 1.00 35.12 282 ASN A N 1
ATOM 2200 C CA . ASN A 1 282 ? 29.547 21.571 32.784 1.00 35.12 282 ASN A CA 1
ATOM 2201 C C . ASN A 1 282 ? 29.939 21.491 31.305 1.00 35.12 282 ASN A C 1
ATOM 2203 O O . ASN A 1 282 ? 29.275 22.018 30.416 1.00 35.12 282 ASN A O 1
ATOM 2207 N N . SER A 1 283 ? 31.085 20.849 31.118 1.00 33.31 283 SER A N 1
ATOM 2208 C CA . SER A 1 283 ? 31.909 20.772 29.916 1.00 33.31 283 SER A CA 1
ATOM 2209 C C . SER A 1 283 ? 31.230 20.145 28.690 1.00 33.31 283 SER A C 1
ATOM 2211 O O . SER A 1 283 ? 30.415 19.233 28.813 1.00 33.31 283 SER A O 1
ATOM 2213 N N . SER A 1 284 ? 31.656 20.565 27.495 1.00 34.56 284 SER A N 1
ATOM 2214 C CA . SER A 1 284 ? 31.583 19.732 26.286 1.00 34.56 284 SER A CA 1
ATOM 2215 C C . SER A 1 284 ? 32.747 20.039 25.337 1.00 34.56 284 SER A C 1
ATOM 2217 O O . SER A 1 284 ? 32.639 20.840 24.411 1.00 34.56 284 SER A O 1
ATOM 2219 N N . ASP A 1 285 ? 33.871 19.361 25.561 1.00 35.38 285 ASP A N 1
ATOM 2220 C CA . ASP A 1 285 ? 34.888 19.172 24.528 1.00 35.38 285 ASP A CA 1
ATOM 2221 C C . ASP A 1 285 ? 34.384 18.136 23.515 1.00 35.38 285 ASP A C 1
ATOM 2223 O O . ASP A 1 285 ? 34.208 16.967 23.859 1.00 35.38 285 ASP A O 1
ATOM 2227 N N . PHE A 1 286 ? 34.215 18.523 22.248 1.00 35.81 286 PHE A N 1
ATOM 2228 C CA . PHE A 1 286 ? 34.345 17.559 21.155 1.00 35.81 286 PHE A CA 1
ATOM 2229 C C . PHE A 1 286 ? 34.883 18.209 19.880 1.00 35.81 286 PHE A C 1
ATOM 2231 O O . PHE A 1 286 ? 34.339 19.182 19.359 1.00 35.81 286 PHE A O 1
ATOM 2238 N N . LEU A 1 287 ? 35.982 17.650 19.381 1.00 36.88 287 LEU A N 1
ATOM 2239 C CA . LEU A 1 287 ? 36.660 18.085 18.165 1.00 36.88 287 LEU A CA 1
ATOM 2240 C C . LEU A 1 287 ? 35.879 17.622 16.928 1.00 36.88 287 LEU A C 1
ATOM 2242 O O . LEU A 1 287 ? 35.396 16.492 16.872 1.00 36.88 287 LEU A O 1
ATOM 2246 N N . THR A 1 288 ? 35.826 18.438 15.876 1.00 37.78 288 THR A N 1
ATOM 2247 C CA . THR A 1 288 ? 35.534 17.947 14.519 1.00 37.78 288 THR A CA 1
ATOM 2248 C C . THR A 1 288 ? 36.368 18.724 13.507 1.00 37.78 288 THR A C 1
ATOM 2250 O O . THR A 1 288 ? 36.542 19.936 13.626 1.00 37.78 288 THR A O 1
ATOM 2253 N N . ALA A 1 289 ? 36.963 17.996 12.563 1.00 35.31 289 ALA A N 1
ATOM 2254 C CA . ALA A 1 289 ? 38.100 18.452 11.773 1.00 35.31 289 ALA A CA 1
ATOM 2255 C C . ALA A 1 289 ? 37.736 18.963 10.366 1.00 35.31 289 ALA A C 1
ATOM 2257 O O . ALA A 1 289 ? 36.705 18.612 9.801 1.00 35.31 289 ALA A O 1
ATOM 2258 N N . SER A 1 290 ? 38.669 19.742 9.812 1.00 35.00 290 SER A N 1
ATOM 2259 C CA . SER A 1 290 ? 38.994 19.912 8.387 1.00 35.00 290 SER A CA 1
ATOM 2260 C C . SER A 1 290 ? 37.865 19.864 7.348 1.00 35.00 290 SER A C 1
ATOM 2262 O O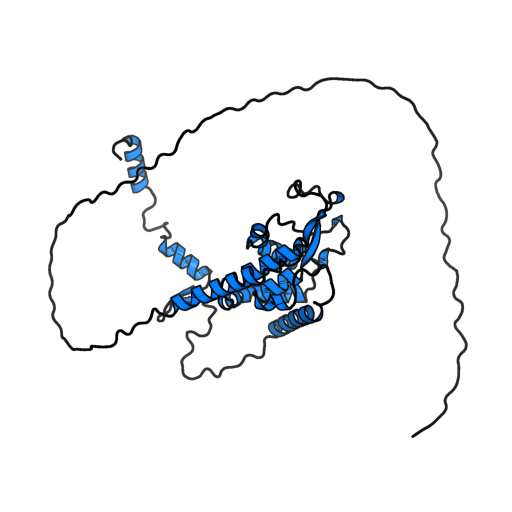 . SER A 1 290 ? 37.556 18.822 6.774 1.00 35.00 290 SER A O 1
ATOM 2264 N N . MET A 1 291 ? 37.413 21.053 6.939 1.00 37.88 291 MET A N 1
ATOM 2265 C CA . MET A 1 291 ? 37.015 21.282 5.546 1.00 37.88 291 MET A CA 1
ATOM 2266 C C . MET A 1 291 ? 38.258 21.270 4.650 1.00 37.88 291 MET A C 1
ATOM 2268 O O . MET A 1 291 ? 39.200 22.018 4.909 1.00 37.88 291 MET A O 1
ATOM 2272 N N . GLN A 1 292 ? 38.229 20.510 3.555 1.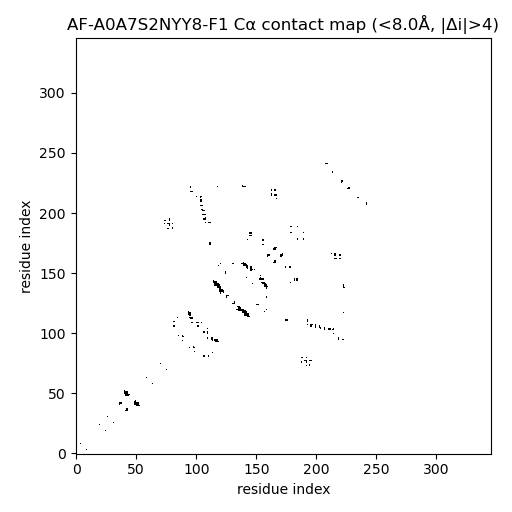00 43.94 292 GLN A N 1
ATOM 2273 C CA . GLN A 1 292 ? 39.227 20.616 2.492 1.00 43.94 292 GLN A CA 1
ATOM 2274 C C . GLN A 1 292 ? 38.517 20.764 1.143 1.00 43.94 292 GLN A C 1
ATOM 2276 O O . GLN A 1 292 ? 37.764 19.893 0.717 1.00 43.94 292 GLN A O 1
ATOM 2281 N N . GLN A 1 293 ? 38.702 21.926 0.518 1.00 38.66 293 GLN A N 1
ATOM 2282 C CA . GLN A 1 293 ? 38.114 22.289 -0.771 1.00 38.66 293 GLN A CA 1
ATOM 2283 C C . GLN A 1 293 ? 38.991 21.774 -1.918 1.00 38.66 293 GLN A C 1
ATOM 2285 O O . GLN A 1 293 ? 40.215 21.872 -1.826 1.00 38.66 293 GLN A O 1
ATOM 2290 N N . GLN A 1 294 ? 38.380 21.352 -3.028 1.00 41.84 294 GLN A N 1
ATOM 2291 C CA . GLN A 1 294 ? 38.987 21.431 -4.362 1.00 41.84 294 GLN A CA 1
ATOM 2292 C C . GLN A 1 294 ? 37.937 21.828 -5.423 1.00 41.84 294 GLN A C 1
ATOM 2294 O O . GLN A 1 294 ? 36.743 21.681 -5.149 1.00 41.84 294 GLN A O 1
ATOM 2299 N N . PRO A 1 295 ? 38.354 22.424 -6.562 1.00 57.53 295 PRO A N 1
ATOM 2300 C CA . PRO A 1 295 ? 37.510 23.356 -7.314 1.00 57.53 295 PRO A CA 1
ATOM 2301 C C . PRO A 1 295 ? 37.000 22.838 -8.671 1.00 57.53 295 PRO A C 1
ATOM 2303 O O . PRO A 1 295 ? 37.428 21.802 -9.176 1.00 57.53 295 PRO A O 1
ATOM 2306 N N . ASP A 1 296 ? 36.123 23.641 -9.280 1.00 41.12 296 ASP A N 1
ATOM 2307 C CA . ASP A 1 296 ? 35.618 23.500 -10.649 1.00 41.12 296 ASP A CA 1
ATOM 2308 C C . ASP A 1 296 ? 36.717 23.495 -11.732 1.00 41.12 296 ASP A C 1
ATOM 2310 O O . ASP A 1 296 ? 37.751 24.156 -11.610 1.00 41.12 296 ASP A O 1
ATOM 2314 N N . GLY A 1 297 ? 36.447 22.807 -12.850 1.00 39.25 297 GLY A N 1
ATOM 2315 C CA . GLY A 1 297 ? 37.383 22.656 -13.972 1.00 39.25 297 GLY A CA 1
ATOM 2316 C C . GLY A 1 297 ? 36.699 22.377 -15.314 1.00 39.25 297 GLY A C 1
ATOM 2317 O O . GLY A 1 297 ? 36.735 21.262 -15.822 1.00 39.25 297 GLY A O 1
ATOM 2318 N N . LEU A 1 298 ? 36.080 23.408 -15.889 1.00 40.44 298 LEU A N 1
ATOM 2319 C CA . LEU A 1 298 ? 35.463 23.418 -17.223 1.00 40.44 298 LEU A CA 1
ATOM 2320 C C . LEU A 1 298 ? 36.474 23.090 -18.349 1.00 40.44 298 LEU A C 1
ATOM 2322 O O . LEU A 1 298 ? 37.590 23.613 -18.304 1.00 40.44 298 LEU A O 1
ATOM 2326 N N . LYS A 1 299 ? 36.062 22.373 -19.415 1.00 42.75 299 LYS A N 1
ATOM 2327 C CA . LYS A 1 299 ? 36.538 22.619 -20.802 1.00 42.75 299 LYS A CA 1
ATOM 2328 C C . LYS A 1 299 ? 35.721 21.926 -21.905 1.00 42.75 299 LYS A C 1
ATOM 2330 O O . LYS A 1 299 ? 35.047 20.930 -21.673 1.00 42.75 299 LYS A O 1
ATOM 2335 N N . THR A 1 300 ? 35.792 22.526 -23.092 1.00 42.06 300 THR A N 1
ATOM 2336 C CA . THR A 1 300 ? 34.976 22.323 -24.307 1.00 42.06 300 THR A CA 1
ATOM 2337 C C . THR A 1 300 ? 35.856 22.024 -25.539 1.00 42.06 300 THR A C 1
ATOM 2339 O O . THR A 1 300 ? 37.053 22.296 -25.493 1.00 42.06 300 THR A O 1
ATOM 2342 N N . GLY A 1 301 ? 35.254 21.548 -26.640 1.00 36.28 301 GLY A N 1
ATOM 2343 C CA . GLY A 1 301 ? 35.890 21.146 -27.922 1.00 36.28 301 GLY A CA 1
ATOM 2344 C C . GLY A 1 301 ? 35.158 19.899 -28.442 1.00 36.28 301 GLY A C 1
ATOM 2345 O O . GLY A 1 301 ? 35.245 18.884 -27.759 1.00 36.28 301 GLY A O 1
ATOM 2346 N N . VAL A 1 302 ? 34.273 19.872 -29.450 1.00 49.31 302 VAL A N 1
ATOM 2347 C CA . VAL A 1 302 ? 34.095 20.561 -30.760 1.00 49.31 302 VAL A CA 1
ATOM 2348 C C . VAL A 1 302 ? 35.146 20.207 -31.831 1.00 49.31 302 VAL A C 1
ATOM 2350 O O . VAL A 1 302 ? 36.329 20.153 -31.503 1.00 49.31 302 VAL A O 1
ATOM 2353 N N . ASP A 1 303 ? 34.654 20.002 -33.070 1.00 35.12 303 ASP A N 1
ATOM 2354 C CA . ASP A 1 303 ? 35.358 19.799 -34.364 1.00 35.12 303 ASP A CA 1
ATOM 2355 C C . ASP A 1 303 ? 36.101 18.426 -34.500 1.00 35.12 303 ASP A C 1
ATOM 2357 O O . ASP A 1 303 ? 36.469 17.838 -33.487 1.00 35.12 303 ASP A O 1
ATOM 2361 N N . ASP A 1 304 ? 36.405 17.784 -35.647 1.00 36.50 304 ASP A N 1
ATOM 2362 C CA . ASP A 1 304 ? 35.993 17.813 -37.081 1.00 36.50 304 ASP A CA 1
ATOM 2363 C C . ASP A 1 304 ? 36.675 16.588 -37.800 1.00 36.50 304 ASP A C 1
ATOM 2365 O O . ASP A 1 304 ? 37.618 16.041 -37.227 1.00 36.50 304 ASP A O 1
ATOM 2369 N N . VAL A 1 305 ? 36.374 16.063 -39.012 1.00 38.66 305 VAL A N 1
ATOM 2370 C CA . VAL A 1 305 ? 35.272 16.156 -40.015 1.00 38.66 305 VAL A CA 1
ATOM 2371 C C . VAL A 1 305 ? 35.460 15.043 -41.106 1.00 38.66 305 VAL A C 1
ATOM 2373 O O . VAL A 1 305 ? 36.589 14.585 -41.261 1.00 38.66 305 VAL A O 1
ATOM 2376 N N . LEU A 1 306 ? 34.421 14.689 -41.905 1.00 40.72 306 LEU A N 1
ATOM 2377 C CA . LEU A 1 306 ? 34.460 13.916 -43.196 1.00 40.72 306 LEU A CA 1
ATOM 2378 C C . LEU A 1 306 ? 34.972 12.439 -43.152 1.00 40.72 306 LEU A C 1
ATOM 2380 O O . LEU A 1 306 ? 35.520 12.016 -42.140 1.00 40.72 306 LEU A O 1
ATOM 2384 N N . ASP A 1 307 ? 34.791 11.535 -44.136 1.00 36.19 307 ASP A N 1
ATOM 2385 C CA . ASP A 1 307 ? 34.168 11.491 -45.493 1.00 36.19 307 ASP A CA 1
ATOM 2386 C C . ASP A 1 307 ? 33.521 10.075 -45.663 1.00 36.19 307 ASP A C 1
ATOM 2388 O O . ASP A 1 307 ? 34.023 9.119 -45.072 1.00 36.19 307 ASP A O 1
ATOM 2392 N N . THR A 1 308 ? 32.277 9.899 -46.139 1.00 38.75 308 THR A N 1
ATOM 2393 C CA . THR A 1 308 ? 31.784 9.659 -47.531 1.00 38.75 308 THR A CA 1
ATOM 2394 C C . THR A 1 308 ? 32.096 8.294 -48.185 1.00 38.75 308 THR A C 1
ATOM 2396 O O . THR A 1 308 ? 32.999 7.569 -47.784 1.00 38.75 308 THR A O 1
ATOM 2399 N N . ASP A 1 309 ? 31.277 7.988 -49.203 1.00 39.69 309 ASP A N 1
ATOM 2400 C CA . ASP A 1 309 ? 31.342 6.910 -50.207 1.00 39.69 309 ASP A CA 1
ATOM 2401 C C . ASP A 1 309 ? 30.905 5.476 -49.803 1.00 39.69 309 ASP A C 1
ATOM 2403 O O . ASP A 1 309 ? 31.276 4.957 -48.755 1.00 39.69 309 ASP A O 1
ATOM 2407 N N . ASP A 1 310 ? 30.169 4.712 -50.629 1.00 37.19 310 ASP A N 1
ATOM 2408 C CA . ASP A 1 310 ? 29.132 5.060 -51.629 1.00 37.19 310 ASP A CA 1
ATOM 2409 C C . ASP A 1 310 ? 28.339 3.777 -52.025 1.00 37.19 310 ASP A C 1
ATOM 2411 O O . ASP A 1 310 ? 28.660 2.677 -51.579 1.00 37.19 310 ASP A O 1
ATOM 2415 N N . ALA A 1 311 ? 27.369 3.915 -52.939 1.00 39.06 311 ALA A N 1
ATOM 2416 C CA . ALA A 1 311 ? 26.776 2.882 -53.805 1.00 39.06 311 ALA A CA 1
ATOM 2417 C C . ALA A 1 311 ? 25.890 1.798 -53.128 1.00 39.06 311 ALA A C 1
ATOM 2419 O O . ALA A 1 311 ? 26.355 0.848 -52.510 1.00 39.06 311 ALA A O 1
ATOM 2420 N N . VAL A 1 312 ? 24.556 1.921 -53.169 1.00 36.38 312 VAL A N 1
ATOM 2421 C CA . VAL A 1 312 ? 23.641 1.667 -54.316 1.00 36.38 312 VAL A CA 1
ATOM 2422 C C . VAL A 1 312 ? 23.266 0.190 -54.497 1.00 36.38 312 VAL A C 1
ATOM 2424 O O . VAL A 1 312 ? 24.041 -0.622 -54.991 1.00 36.38 312 VAL A O 1
ATOM 2427 N N . LEU A 1 313 ? 21.983 -0.102 -54.257 1.00 37.31 313 LEU A N 1
ATOM 2428 C CA . LEU A 1 313 ? 21.220 -1.021 -55.103 1.00 37.31 313 LEU A CA 1
ATOM 2429 C C . LEU A 1 313 ? 19.747 -0.592 -55.145 1.00 37.31 313 LEU A C 1
ATOM 2431 O O . LEU A 1 313 ? 19.055 -0.526 -54.130 1.00 37.31 313 LEU A O 1
ATOM 2435 N N . THR A 1 314 ? 19.298 -0.239 -56.343 1.00 38.59 314 THR A N 1
ATOM 2436 C CA . THR A 1 314 ? 17.943 0.203 -56.668 1.00 38.59 314 THR A CA 1
ATOM 2437 C C . THR A 1 314 ? 17.074 -0.979 -57.093 1.00 38.59 314 THR A C 1
ATOM 2439 O O . THR A 1 314 ? 17.502 -1.789 -57.903 1.00 38.59 314 THR A O 1
ATOM 2442 N N . THR A 1 315 ? 15.820 -1.017 -56.633 1.00 40.19 315 THR A N 1
ATOM 2443 C CA . THR A 1 315 ? 14.689 -1.679 -57.323 1.00 40.19 315 THR A CA 1
ATOM 2444 C C . THR A 1 315 ? 13.395 -1.115 -56.736 1.00 40.19 315 THR A C 1
ATOM 2446 O O . THR A 1 315 ? 13.084 -1.353 -55.576 1.00 40.19 315 THR A O 1
ATOM 2449 N N . THR A 1 316 ? 12.818 -0.113 -57.400 1.00 41.97 316 THR A N 1
ATOM 2450 C CA . THR A 1 316 ? 11.637 -0.211 -58.288 1.00 41.97 316 THR A CA 1
ATOM 2451 C C . THR A 1 316 ? 10.298 -0.175 -57.561 1.00 41.97 316 THR A C 1
ATOM 2453 O O . THR A 1 316 ? 10.023 -0.932 -56.637 1.00 41.97 316 THR A O 1
ATOM 2456 N N . HIS A 1 317 ? 9.487 0.759 -58.038 1.00 44.94 317 HIS A N 1
ATOM 2457 C CA . HIS A 1 317 ? 8.179 1.154 -57.550 1.00 44.94 317 HIS A CA 1
ATOM 2458 C C . HIS A 1 317 ? 7.061 0.234 -58.097 1.00 44.94 317 HIS A C 1
ATOM 2460 O O . HIS A 1 317 ? 7.322 -0.659 -58.899 1.00 44.94 317 HIS A O 1
ATOM 2466 N N . ASP A 1 318 ? 5.823 0.546 -57.704 1.00 41.44 318 ASP A N 1
ATOM 2467 C CA . ASP A 1 318 ? 4.548 0.161 -58.339 1.00 41.44 318 ASP A CA 1
ATOM 2468 C C . ASP A 1 318 ? 3.944 -1.231 -58.046 1.00 41.44 318 ASP A C 1
ATOM 2470 O O . ASP A 1 318 ? 4.247 -2.243 -58.676 1.00 41.44 318 ASP A O 1
ATOM 2474 N N . ASN A 1 319 ? 2.894 -1.231 -57.212 1.00 40.12 319 ASN A N 1
ATOM 2475 C CA . ASN A 1 319 ? 1.540 -1.349 -57.775 1.00 40.12 319 ASN A CA 1
ATOM 2476 C C . ASN A 1 319 ? 0.435 -0.850 -56.825 1.00 40.12 319 ASN A C 1
ATOM 2478 O O . ASN A 1 319 ? 0.391 -1.191 -55.644 1.00 40.12 319 ASN A O 1
ATOM 2482 N N . GLU A 1 320 ? -0.497 -0.066 -57.370 1.00 43.78 320 GLU A N 1
ATOM 2483 C CA . GLU A 1 320 ? -1.769 0.276 -56.725 1.00 43.78 320 GLU A CA 1
ATOM 2484 C C . GLU A 1 320 ? -2.836 -0.814 -56.965 1.00 43.78 320 GLU A C 1
ATOM 2486 O O . GLU A 1 320 ? -2.786 -1.500 -57.976 1.00 43.78 320 GLU A O 1
ATOM 2491 N N . LYS A 1 321 ? -3.879 -0.841 -56.112 1.00 40.53 321 LYS A N 1
ATOM 2492 C CA . LYS A 1 321 ? -5.261 -1.327 -56.384 1.00 40.53 321 LYS A CA 1
ATOM 2493 C C . LYS A 1 321 ? -5.428 -2.765 -56.934 1.00 40.53 321 LYS A C 1
ATOM 2495 O O . LYS A 1 321 ? -5.133 -3.021 -58.090 1.00 40.53 321 LYS A O 1
ATOM 2500 N N . ASN A 1 322 ? -6.184 -3.620 -56.225 1.00 35.88 322 ASN A N 1
ATOM 2501 C CA . ASN A 1 322 ? -7.626 -3.820 -56.508 1.00 35.88 322 ASN A CA 1
ATOM 2502 C C . ASN A 1 322 ? -8.334 -4.766 -55.501 1.00 35.88 322 ASN A C 1
ATOM 2504 O O . ASN A 1 322 ? -7.670 -5.535 -54.820 1.00 35.88 322 ASN A O 1
ATOM 2508 N N . THR A 1 323 ? -9.680 -4.714 -55.476 1.00 38.47 323 THR A N 1
ATOM 2509 C CA . THR A 1 323 ? -10.674 -5.741 -55.032 1.00 38.47 323 THR A CA 1
ATOM 2510 C C . THR A 1 323 ? -10.436 -6.516 -53.717 1.00 38.47 323 THR A C 1
ATOM 2512 O O . THR A 1 323 ? -9.467 -7.245 -53.577 1.00 38.47 323 THR A O 1
ATOM 2515 N N . LYS A 1 324 ? -11.300 -6.489 -52.689 1.00 37.38 324 LYS A N 1
ATOM 2516 C CA . LYS A 1 324 ? -12.783 -6.553 -52.639 1.00 37.38 324 LYS A CA 1
ATOM 2517 C C . LYS A 1 324 ? -13.393 -7.876 -53.141 1.00 37.38 324 LYS A C 1
ATOM 2519 O O . LYS A 1 324 ? -14.209 -7.843 -54.050 1.00 37.38 324 LYS A O 1
ATOM 2524 N N . GLU A 1 325 ? -13.076 -8.999 -52.490 1.00 40.00 325 GLU A N 1
ATOM 2525 C CA . GLU A 1 325 ? -13.949 -10.191 -52.461 1.00 40.00 325 GLU A CA 1
ATOM 2526 C C . GLU A 1 325 ? -13.549 -11.188 -51.354 1.00 40.00 325 GLU A C 1
ATOM 2528 O O . GLU A 1 325 ? -12.405 -11.637 -51.322 1.00 40.00 325 GLU A O 1
ATOM 2533 N N . LYS A 1 326 ? -14.495 -11.491 -50.444 1.00 40.00 326 LYS A N 1
ATOM 2534 C CA . LYS A 1 326 ? -14.665 -12.730 -49.637 1.00 40.00 326 LYS A CA 1
ATOM 2535 C C . LYS A 1 326 ? -15.698 -12.522 -48.514 1.00 40.00 326 LYS A C 1
ATOM 2537 O O . LYS A 1 326 ? -15.401 -12.607 -47.325 1.00 40.00 326 LYS A O 1
ATOM 2542 N N . LEU A 1 327 ? -16.938 -12.258 -48.925 1.00 40.62 327 LEU A N 1
ATOM 2543 C CA . LEU A 1 327 ? -18.078 -12.909 -48.272 1.00 40.62 327 LEU A CA 1
ATOM 2544 C C . LEU A 1 327 ? -18.278 -14.294 -48.927 1.00 40.62 327 LEU A C 1
ATOM 2546 O O . LEU A 1 327 ? -17.638 -14.598 -49.930 1.00 40.62 327 LEU A O 1
ATOM 2550 N N . ASP A 1 328 ? -19.172 -15.096 -48.351 1.00 35.00 328 ASP A N 1
ATOM 2551 C CA . ASP A 1 328 ? -19.725 -16.340 -48.910 1.00 35.00 328 ASP A CA 1
ATOM 2552 C C . ASP A 1 328 ? -18.803 -17.570 -49.008 1.00 35.00 328 ASP A C 1
ATOM 2554 O O . ASP A 1 328 ? -18.441 -18.046 -50.081 1.00 35.00 328 ASP A O 1
ATOM 2558 N N . SER A 1 329 ? -18.540 -18.180 -47.845 1.00 41.31 329 SER A N 1
ATOM 2559 C CA . SER A 1 329 ? -18.600 -19.642 -47.621 1.00 41.31 329 SER A CA 1
ATOM 2560 C C . SER A 1 329 ? -18.487 -19.943 -46.112 1.00 41.31 329 SER A C 1
ATOM 2562 O O . SER A 1 329 ? -17.581 -19.432 -45.467 1.00 41.31 329 SER A O 1
ATOM 2564 N N . ALA A 1 330 ? -19.339 -20.749 -45.470 1.00 40.44 330 ALA A N 1
ATOM 2565 C CA . ALA A 1 330 ? -20.526 -21.441 -45.969 1.00 40.44 330 ALA A CA 1
ATOM 2566 C C . ALA A 1 330 ? -21.620 -21.536 -44.886 1.00 40.44 330 ALA A C 1
ATOM 2568 O O . ALA A 1 330 ? -21.355 -21.869 -43.733 1.00 40.44 330 ALA A O 1
ATOM 2569 N N . ARG A 1 331 ? -22.870 -21.291 -45.294 1.00 41.06 331 ARG A N 1
ATOM 2570 C CA . ARG A 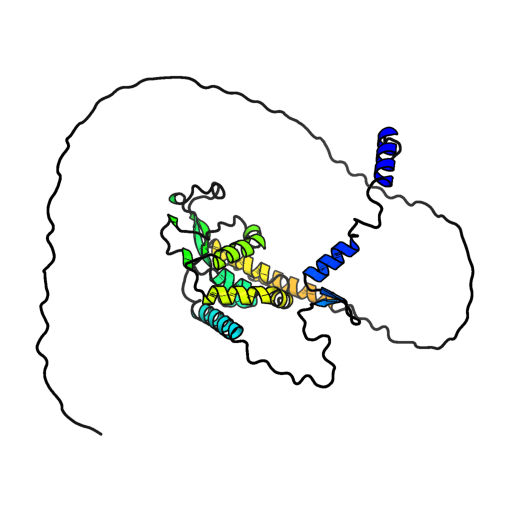1 331 ? -24.092 -21.506 -44.508 1.00 41.06 331 ARG A CA 1
ATOM 2571 C C . ARG A 1 331 ? -24.758 -22.796 -44.991 1.00 41.06 331 ARG A C 1
ATOM 2573 O O . ARG A 1 331 ? -25.547 -22.757 -45.929 1.00 41.06 331 ARG A O 1
ATOM 2580 N N . VAL A 1 332 ? -24.449 -23.927 -44.360 1.00 42.59 332 VAL A N 1
ATOM 2581 C CA . VAL A 1 332 ? -25.123 -25.223 -44.577 1.00 42.59 332 VAL A CA 1
ATOM 2582 C C . VAL A 1 332 ? -25.305 -25.907 -43.214 1.00 42.59 332 VAL A C 1
ATOM 2584 O O . VAL A 1 332 ? -24.504 -25.673 -42.316 1.00 42.59 332 VAL A O 1
ATOM 2587 N N . MET A 1 333 ? -26.343 -26.744 -43.074 1.00 40.59 333 MET A N 1
ATOM 2588 C CA . MET A 1 333 ? -26.794 -27.435 -41.845 1.00 40.59 333 MET A CA 1
ATOM 2589 C C . MET A 1 333 ? -27.717 -26.635 -40.900 1.00 40.59 333 MET A C 1
ATOM 2591 O O . MET A 1 333 ? -27.448 -26.462 -39.716 1.00 40.59 333 MET A O 1
ATOM 2595 N N . MET A 1 334 ? -28.896 -26.262 -41.408 1.00 44.38 334 MET A N 1
ATOM 2596 C CA . MET A 1 334 ? -30.128 -26.244 -40.603 1.00 44.38 334 MET A CA 1
ATOM 2597 C C . MET A 1 334 ? -31.263 -26.911 -41.384 1.00 44.38 334 MET A C 1
ATOM 2599 O O . MET A 1 334 ? -31.840 -26.280 -42.267 1.00 44.38 334 MET A O 1
ATOM 2603 N N . SER A 1 335 ? -31.573 -28.169 -41.050 1.00 42.97 335 SER A N 1
ATOM 2604 C CA . SER A 1 335 ? -32.927 -28.761 -41.000 1.00 42.97 335 SER A CA 1
ATOM 2605 C C . SER A 1 335 ? -32.848 -30.286 -40.993 1.00 42.97 335 SER A C 1
ATOM 2607 O O . SER A 1 335 ? -32.404 -30.878 -41.971 1.00 42.97 335 SER A O 1
ATOM 2609 N N . LEU A 1 336 ? -33.327 -30.903 -39.912 1.00 43.16 336 LEU A N 1
ATOM 2610 C CA . LEU A 1 336 ? -34.454 -31.851 -39.875 1.00 43.16 336 LEU A CA 1
ATOM 2611 C C . LEU A 1 336 ? -34.418 -32.574 -38.519 1.00 43.16 336 LEU A C 1
ATOM 2613 O O . LEU A 1 336 ? -33.436 -33.220 -38.174 1.00 43.16 336 LEU A O 1
ATOM 2617 N N . GLY A 1 337 ? -35.485 -32.418 -37.736 1.00 38.56 337 GLY A N 1
ATOM 2618 C CA . GLY A 1 337 ? -35.550 -32.878 -36.345 1.00 38.56 337 GLY A CA 1
ATOM 2619 C C . GLY A 1 337 ? -36.910 -32.589 -35.713 1.00 38.56 337 GLY A C 1
ATOM 2620 O O . GLY A 1 337 ? -36.988 -31.969 -34.658 1.00 38.56 337 GLY A O 1
ATOM 2621 N N . GLN A 1 338 ? -37.986 -32.959 -36.412 1.00 48.75 338 GLN A N 1
ATOM 2622 C CA . GLN A 1 338 ? -39.334 -33.009 -35.841 1.00 48.75 338 GLN A CA 1
ATOM 2623 C C . GLN A 1 338 ? -39.566 -34.377 -35.187 1.00 48.75 338 GLN A C 1
ATOM 2625 O O . GLN A 1 338 ? -39.140 -35.393 -35.731 1.00 48.75 338 GLN A O 1
ATOM 2630 N N . GLY A 1 339 ? -40.321 -34.396 -34.086 1.00 39.28 339 GLY A N 1
ATOM 2631 C CA . GLY A 1 339 ? -40.723 -35.615 -33.374 1.00 39.28 339 GLY A CA 1
ATOM 2632 C C . GLY A 1 339 ? -39.704 -36.070 -32.312 1.00 39.28 339 GLY A C 1
ATOM 2633 O O . GLY A 1 339 ? -38.506 -35.894 -32.489 1.00 39.28 339 GLY A O 1
ATOM 2634 N N . SER A 1 340 ? -40.110 -36.628 -31.169 1.00 48.31 340 SER A N 1
ATOM 2635 C CA . SER A 1 340 ? -41.446 -37.144 -30.833 1.00 48.31 340 SER A CA 1
ATOM 2636 C C . SER A 1 340 ? -41.808 -36.936 -29.363 1.00 48.31 340 SER A C 1
ATOM 2638 O O . SER A 1 340 ? -40.967 -37.003 -28.473 1.00 48.31 340 SER A O 1
ATOM 2640 N N . ASN A 1 341 ? -43.100 -36.722 -29.136 1.00 47.44 341 ASN A N 1
ATOM 2641 C CA . ASN A 1 341 ? -43.756 -36.699 -27.835 1.00 47.44 341 ASN A CA 1
ATOM 2642 C C . ASN A 1 341 ? -44.130 -38.134 -27.415 1.00 47.44 341 ASN A C 1
ATOM 2644 O O . ASN A 1 341 ? -44.926 -38.744 -28.126 1.00 47.44 341 ASN A O 1
ATOM 2648 N N . THR A 1 342 ? -43.628 -38.642 -26.281 1.00 50.97 342 THR A N 1
ATOM 2649 C CA . THR A 1 342 ? -44.203 -39.808 -25.571 1.00 50.97 342 THR A CA 1
ATOM 2650 C C . THR A 1 342 ? -43.844 -39.826 -24.076 1.00 50.97 342 THR A C 1
ATOM 2652 O O . THR A 1 342 ? -42.706 -40.119 -23.728 1.00 50.97 342 THR A O 1
ATOM 2655 N N . ASN A 1 343 ? -44.865 -39.599 -23.243 1.00 52.59 343 ASN A N 1
ATOM 2656 C CA . ASN A 1 343 ? -45.322 -40.448 -22.126 1.00 52.59 343 ASN A CA 1
ATOM 2657 C C . ASN A 1 343 ? -44.390 -40.902 -20.977 1.00 52.59 343 ASN A C 1
ATOM 2659 O O . ASN A 1 343 ? -43.425 -41.619 -21.215 1.00 52.59 343 ASN A O 1
ATOM 2663 N N . ASN A 1 344 ? -44.937 -40.731 -19.755 1.00 52.84 344 ASN A N 1
ATOM 2664 C CA . ASN A 1 344 ? -44.893 -41.652 -18.593 1.00 52.84 344 ASN A CA 1
ATOM 2665 C C . ASN A 1 344 ? -43.521 -41.834 -17.904 1.00 52.84 344 ASN A C 1
ATOM 2667 O O . ASN A 1 344 ? -42.486 -41.734 -18.546 1.00 52.84 344 ASN A O 1
ATOM 2671 N N . ASN A 1 345 ? -43.376 -42.132 -16.610 1.00 52.28 345 ASN A N 1
ATOM 2672 C CA . ASN A 1 345 ? -44.209 -42.289 -15.392 1.00 52.28 345 ASN A CA 1
ATOM 2673 C C . ASN A 1 345 ? -43.211 -42.020 -14.210 1.00 52.28 345 ASN A C 1
ATOM 2675 O O . ASN A 1 345 ? -42.022 -41.843 -14.478 1.00 52.28 345 ASN A O 1
ATOM 2679 N N . GLU A 1 346 ? -43.509 -41.972 -12.908 1.00 51.31 346 GLU A N 1
ATOM 2680 C CA . GLU A 1 346 ? -44.698 -42.166 -12.054 1.00 51.31 346 GLU A CA 1
ATOM 2681 C C . GLU A 1 346 ? -44.479 -41.353 -10.757 1.00 51.31 346 GLU A C 1
ATOM 2683 O O . GLU A 1 346 ? -43.293 -41.173 -10.388 1.00 51.31 346 GLU A O 1
#

Mean predicted aligned error: 18.66 Å

Solvent-accessible surface area (backbone atoms only — not comparable to full-atom values): 23152 Å² total; per-residue (Å²): 126,85,87,63,53,66,70,60,50,54,50,48,54,48,49,64,74,64,52,65,69,89,84,77,78,66,74,42,75,65,48,52,50,52,55,50,38,45,74,75,37,42,41,83,49,102,91,45,78,43,53,66,84,57,86,74,81,81,74,66,99,81,72,77,73,80,74,75,66,73,79,52,68,71,58,51,56,34,49,53,53,52,52,48,52,56,72,64,54,79,81,61,94,47,58,54,55,52,66,78,52,50,82,32,43,41,72,36,55,44,54,57,47,60,46,31,22,59,43,60,38,55,68,94,77,62,84,59,75,90,54,75,85,62,57,70,64,40,50,24,40,24,30,57,58,30,66,88,43,62,79,95,64,56,57,59,65,45,70,59,92,41,64,70,53,58,64,32,67,68,44,56,50,51,54,52,58,40,51,71,67,36,86,64,46,56,67,69,59,43,51,31,47,55,54,31,52,74,46,39,65,73,38,52,77,72,48,68,78,63,33,55,54,55,44,46,49,55,37,44,32,60,54,66,70,46,71,77,68,84,57,57,57,66,55,48,49,53,53,47,53,52,52,53,70,52,57,75,72,69,73,76,82,74,87,86,74,87,84,92,80,91,83,83,92,80,90,85,86,83,88,89,82,81,87,88,86,79,88,83,88,80,87,82,91,77,90,84,79,82,89,81,90,84,81,91,82,89,89,88,81,84,90,88,81,91,84,86,90,83,86,90,84,88,82,84,83,89,84,80,89,80,84,95,84,83,78,91,84,83,95,79,93,89,88,89,83,81,82,82,92,79,82,89,87,134

Radius of gyration: 36.41 Å; Cα contacts (8 Å, |Δi|>4): 200; chains: 1; bounding box: 84×91×116 Å

pLDDT: mean 72.46, std 23.34, range [31.36, 98.25]

Organism: NCBI:txid163516